Protein AF-A0A9D1M7Z4-F1 (afdb_monomer_lite)

Structure (mmCIF, N/CA/C/O backbone):
data_AF-A0A9D1M7Z4-F1
#
_entry.id   AF-A0A9D1M7Z4-F1
#
loop_
_atom_site.group_PDB
_atom_site.id
_atom_site.type_symbol
_atom_site.label_atom_id
_atom_site.label_alt_id
_atom_site.label_comp_id
_atom_site.label_asym_id
_atom_s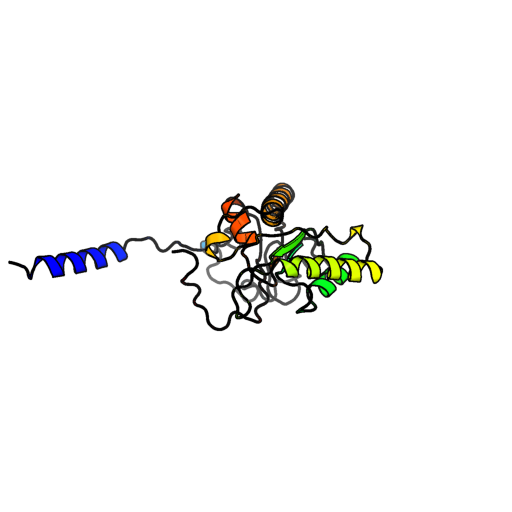ite.label_entity_id
_atom_site.label_seq_id
_atom_site.pdbx_PDB_ins_code
_atom_site.Cartn_x
_atom_site.Cartn_y
_atom_site.Cartn_z
_atom_site.occupancy
_atom_site.B_iso_or_equiv
_atom_site.auth_seq_id
_atom_site.auth_comp_id
_atom_site.auth_asym_id
_atom_site.auth_atom_id
_atom_site.pdbx_PDB_model_num
ATOM 1 N N . MET A 1 1 ? -0.200 -46.577 -46.134 1.00 48.62 1 MET A N 1
ATOM 2 C CA . MET A 1 1 ? -0.068 -46.614 -44.657 1.00 48.62 1 MET A CA 1
ATOM 3 C C . MET A 1 1 ? 0.470 -45.284 -44.109 1.00 48.62 1 MET A C 1
ATOM 5 O O . MET A 1 1 ? 1.465 -45.271 -43.406 1.00 48.62 1 MET A O 1
ATOM 9 N N . VAL A 1 2 ? -0.166 -44.149 -44.427 1.00 48.12 2 VAL A N 1
ATOM 10 C CA . VAL A 1 2 ? 0.229 -42.825 -43.879 1.00 48.12 2 VAL A CA 1
ATOM 11 C C . VAL A 1 2 ? -0.989 -42.041 -43.348 1.00 48.12 2 VAL A C 1
ATOM 13 O O . VAL A 1 2 ? -0.832 -41.098 -42.587 1.00 48.12 2 VAL A O 1
ATOM 16 N N . GLY A 1 3 ? -2.221 -42.481 -43.645 1.00 45.09 3 GLY A N 1
ATOM 17 C CA . GLY A 1 3 ? -3.450 -41.804 -43.200 1.00 45.09 3 GLY A CA 1
ATOM 18 C C . GLY A 1 3 ? -3.959 -42.177 -41.802 1.00 45.09 3 GLY A C 1
ATOM 19 O O . GLY A 1 3 ? -4.742 -41.428 -41.239 1.00 45.09 3 GLY A O 1
ATOM 20 N N . ILE A 1 4 ? -3.519 -43.298 -41.217 1.00 47.44 4 ILE A N 1
ATOM 21 C CA . ILE A 1 4 ? -4.065 -43.793 -39.932 1.00 47.44 4 ILE A CA 1
ATOM 22 C C . ILE A 1 4 ? -3.304 -43.207 -38.728 1.00 47.44 4 ILE A C 1
ATOM 24 O O . ILE A 1 4 ? -3.875 -43.003 -37.662 1.00 47.44 4 ILE A O 1
ATOM 28 N N . VAL A 1 5 ? -2.025 -42.857 -38.901 1.00 50.28 5 VAL A N 1
ATOM 29 C CA . VAL A 1 5 ? -1.187 -42.324 -37.810 1.00 50.28 5 VAL A CA 1
ATOM 30 C C . VAL A 1 5 ? -1.553 -40.869 -37.477 1.00 50.28 5 VAL A C 1
ATOM 32 O O . VAL A 1 5 ? -1.510 -40.475 -36.316 1.00 50.28 5 VAL A O 1
ATOM 35 N N . GLY A 1 6 ? -1.986 -40.081 -38.469 1.00 40.62 6 GLY A N 1
ATOM 36 C CA . GLY A 1 6 ? -2.352 -38.672 -38.279 1.00 40.62 6 GLY A CA 1
ATOM 37 C C . GLY A 1 6 ? -3.641 -38.448 -37.479 1.00 40.62 6 GLY A C 1
ATOM 38 O O . GLY A 1 6 ? -3.737 -37.462 -36.749 1.00 40.62 6 GLY A O 1
ATOM 39 N N . GLU A 1 7 ? -4.614 -39.360 -37.567 1.00 47.81 7 GLU A N 1
ATOM 40 C CA . GLU A 1 7 ? -5.853 -39.259 -36.782 1.00 47.81 7 GLU A CA 1
ATOM 41 C C . GLU A 1 7 ? -5.684 -39.758 -35.345 1.00 47.81 7 GLU A C 1
ATOM 43 O O . GLU A 1 7 ? -6.213 -39.145 -34.420 1.00 47.81 7 GLU A O 1
ATOM 48 N N . ILE A 1 8 ? -4.864 -40.791 -35.124 1.00 52.16 8 ILE A N 1
ATOM 49 C CA . ILE A 1 8 ? -4.585 -41.310 -33.776 1.00 52.16 8 ILE A CA 1
ATOM 50 C C . ILE A 1 8 ? -3.853 -40.258 -32.922 1.00 52.16 8 ILE A C 1
ATOM 52 O O . ILE A 1 8 ? -4.165 -40.101 -31.743 1.00 52.16 8 ILE A O 1
ATOM 56 N N . VAL A 1 9 ? -2.951 -39.463 -33.513 1.00 52.56 9 VAL A N 1
ATOM 57 C CA . VAL A 1 9 ? -2.261 -38.373 -32.794 1.00 52.56 9 VAL A CA 1
ATOM 58 C C . VAL A 1 9 ? -3.221 -37.235 -32.416 1.00 52.56 9 VAL A C 1
ATOM 60 O O . VAL A 1 9 ? -3.109 -36.688 -31.320 1.00 52.56 9 VAL A O 1
ATOM 63 N N . LYS A 1 10 ? -4.214 -36.912 -33.259 1.00 46.28 10 LYS A N 1
ATOM 64 C CA . LYS A 1 10 ? -5.234 -35.893 -32.938 1.00 46.28 10 LYS A CA 1
ATOM 65 C C . LYS A 1 10 ? -6.188 -36.342 -31.830 1.00 46.28 10 LYS A C 1
ATOM 67 O O . LYS A 1 10 ? -6.549 -35.532 -30.982 1.00 46.28 10 LYS A O 1
ATOM 72 N N . VAL A 1 11 ? -6.558 -37.622 -31.806 1.00 50.78 11 VAL A N 1
ATOM 73 C CA . VAL A 1 11 ? -7.447 -38.181 -30.775 1.00 50.78 11 VAL A CA 1
ATOM 74 C C . VAL A 1 11 ? -6.736 -38.280 -29.419 1.00 50.78 11 VAL A C 1
ATOM 76 O O . VAL A 1 11 ? -7.339 -37.969 -28.396 1.00 50.78 11 VAL A O 1
ATOM 79 N N . ILE A 1 12 ? -5.438 -38.605 -29.394 1.00 48.97 12 ILE A N 1
ATOM 80 C CA . ILE A 1 12 ? -4.648 -38.628 -28.151 1.00 48.97 12 ILE A CA 1
ATOM 81 C C . ILE A 1 12 ? -4.387 -37.205 -27.627 1.00 48.97 12 ILE A C 1
ATOM 83 O O . ILE A 1 12 ? -4.493 -36.977 -26.425 1.00 48.97 12 ILE A O 1
ATOM 87 N N . ALA A 1 13 ? -4.138 -36.223 -28.502 1.00 43.66 13 ALA A N 1
ATOM 88 C CA . ALA A 1 13 ? -3.999 -34.823 -28.088 1.00 43.66 13 ALA A CA 1
ATOM 89 C C . ALA A 1 13 ? -5.308 -34.237 -27.516 1.00 43.66 13 ALA A C 1
ATOM 91 O O . ALA A 1 13 ? -5.257 -33.461 -26.563 1.00 43.66 13 ALA A O 1
ATOM 92 N N . LEU A 1 14 ? -6.477 -34.648 -28.030 1.00 40.72 14 LEU A N 1
ATOM 93 C CA . LEU A 1 14 ? -7.773 -34.264 -27.453 1.00 40.72 14 LEU A CA 1
ATOM 94 C C . LEU A 1 14 ? -8.076 -34.972 -26.121 1.00 40.72 14 LEU A C 1
ATOM 96 O O . LEU A 1 14 ? -8.705 -34.375 -25.253 1.00 40.72 14 LEU A O 1
ATOM 100 N N . LEU A 1 15 ? -7.623 -36.216 -25.937 1.00 39.31 15 LEU A N 1
ATOM 101 C CA . LEU A 1 15 ? -7.865 -36.987 -24.709 1.00 39.31 15 LEU A CA 1
ATOM 102 C C . LEU A 1 15 ? -6.944 -36.596 -23.544 1.00 39.31 15 LEU A C 1
ATOM 104 O O . LEU A 1 15 ? -7.338 -36.730 -22.387 1.00 39.31 15 LEU A O 1
ATOM 108 N N . VAL A 1 16 ? -5.752 -36.058 -23.818 1.00 41.66 16 VAL A N 1
ATOM 109 C CA . VAL A 1 16 ? -4.855 -35.527 -22.771 1.00 41.66 16 VAL A CA 1
ATOM 110 C C . VAL A 1 16 ? -5.275 -34.118 -22.317 1.00 41.66 16 VAL A C 1
ATOM 112 O O . VAL A 1 16 ? -4.961 -33.711 -21.201 1.00 41.66 16 VAL A O 1
ATOM 115 N N . ALA A 1 17 ? -6.075 -33.401 -23.114 1.00 39.72 17 ALA A N 1
ATOM 116 C CA . ALA A 1 17 ? -6.647 -32.109 -22.726 1.00 39.72 17 ALA A CA 1
ATOM 117 C C . ALA A 1 17 ? -7.832 -32.222 -21.740 1.00 39.72 17 ALA A C 1
ATOM 119 O O . ALA A 1 17 ? -8.232 -31.220 -21.153 1.00 39.72 17 ALA A O 1
ATOM 120 N N . SER A 1 18 ? -8.388 -33.422 -21.523 1.00 39.91 18 SER A N 1
ATOM 121 C CA . SER A 1 18 ? -9.593 -33.625 -20.700 1.00 39.91 18 SER A CA 1
ATOM 122 C C . SER A 1 18 ? -9.354 -34.192 -19.294 1.00 39.91 18 SER A C 1
ATOM 124 O O . SER A 1 18 ? -10.320 -34.513 -18.607 1.00 39.91 18 SER A O 1
ATOM 126 N N . THR A 1 19 ? -8.105 -34.326 -18.834 1.00 39.53 19 THR A N 1
ATOM 127 C CA . THR A 1 19 ? -7.807 -34.877 -17.491 1.00 39.53 19 THR A CA 1
ATOM 128 C C . THR A 1 19 ? -6.957 -33.971 -16.607 1.00 39.53 19 THR A C 1
ATOM 130 O O . THR A 1 19 ? -6.408 -34.432 -15.609 1.00 39.53 19 THR A O 1
ATOM 133 N N . MET A 1 20 ? -6.857 -32.682 -16.924 1.00 36.62 20 MET A N 1
ATOM 134 C CA . MET A 1 20 ? -6.351 -31.712 -15.954 1.00 36.62 20 MET A CA 1
ATOM 135 C C . MET A 1 20 ? -7.485 -31.369 -14.984 1.00 36.62 20 MET A C 1
ATOM 137 O O . MET A 1 20 ? -8.536 -30.909 -15.437 1.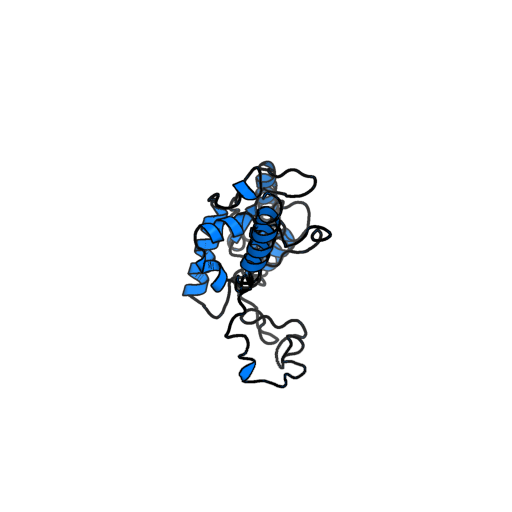00 36.62 20 MET A O 1
ATOM 141 N N . PRO A 1 21 ? -7.328 -31.591 -13.666 1.00 37.53 21 PRO A N 1
ATOM 142 C CA . PRO A 1 21 ? -8.277 -31.066 -12.703 1.00 37.53 21 PRO A CA 1
ATOM 143 C C . PRO A 1 21 ? -8.327 -29.551 -12.881 1.00 37.53 21 PRO A C 1
ATOM 145 O O . PRO A 1 21 ? -7.323 -28.858 -12.709 1.00 37.53 21 PRO A O 1
ATOM 148 N N . ALA A 1 22 ? -9.497 -29.040 -13.248 1.00 42.88 22 ALA A N 1
ATOM 149 C CA . ALA A 1 22 ? -9.802 -27.627 -13.163 1.00 42.88 22 ALA A CA 1
ATOM 150 C C . ALA A 1 22 ? -9.748 -27.216 -11.684 1.00 42.88 22 ALA A C 1
ATOM 152 O O . ALA A 1 22 ? -10.738 -27.282 -10.963 1.00 42.88 22 ALA A O 1
ATOM 153 N N . SER A 1 23 ? -8.570 -26.835 -11.206 1.00 43.44 23 SER A N 1
ATOM 154 C CA . SER A 1 23 ? -8.422 -26.127 -9.938 1.00 43.44 23 SER A CA 1
ATOM 155 C C . SER A 1 23 ? -7.302 -25.094 -10.025 1.00 43.44 23 SER A C 1
ATOM 157 O O . SER A 1 23 ? -6.434 -25.015 -9.160 1.00 43.44 23 SER A O 1
ATOM 159 N N . LEU A 1 24 ? -7.332 -24.288 -11.085 1.00 37.53 24 LEU A N 1
ATOM 160 C CA . LEU A 1 24 ? -6.690 -22.975 -11.137 1.00 37.53 24 LEU A CA 1
ATOM 161 C C . LEU A 1 24 ? -7.698 -21.943 -10.618 1.00 37.53 24 LEU A C 1
ATOM 163 O O . LEU A 1 24 ? -8.240 -21.136 -11.364 1.00 37.53 24 LEU A O 1
ATOM 167 N N . ASN A 1 25 ? -8.000 -22.006 -9.322 1.00 36.22 25 ASN A N 1
ATOM 168 C CA . ASN A 1 25 ? -8.738 -20.934 -8.665 1.00 36.22 25 ASN A CA 1
ATOM 169 C C . ASN A 1 25 ? -7.713 -19.914 -8.166 1.00 36.22 25 ASN A C 1
ATOM 171 O O . ASN A 1 25 ? -7.167 -20.065 -7.076 1.00 36.22 25 ASN A O 1
ATOM 175 N N . ALA A 1 26 ? -7.455 -18.881 -8.975 1.00 33.44 26 ALA A N 1
ATOM 176 C CA . ALA A 1 26 ? -6.655 -17.709 -8.597 1.00 33.44 26 ALA A CA 1
ATOM 177 C C . ALA A 1 26 ? -7.260 -16.931 -7.405 1.00 33.44 26 ALA A C 1
ATOM 179 O O . ALA A 1 26 ? -6.592 -16.106 -6.792 1.00 33.44 26 ALA A O 1
ATOM 180 N N . ALA A 1 27 ? -8.504 -17.245 -7.033 1.00 32.94 27 ALA A N 1
ATOM 181 C CA . ALA A 1 27 ? -9.121 -16.872 -5.771 1.00 32.94 27 ALA A CA 1
ATOM 182 C C . ALA A 1 27 ? -9.432 -18.146 -4.973 1.00 32.94 27 ALA A C 1
ATOM 184 O O . ALA A 1 27 ? -10.400 -18.857 -5.259 1.00 32.94 27 ALA A O 1
ATOM 185 N N . ARG A 1 28 ? -8.614 -18.463 -3.965 1.00 37.53 28 ARG A N 1
ATOM 186 C CA . ARG A 1 28 ? -9.022 -19.439 -2.951 1.00 37.53 28 ARG A CA 1
ATOM 187 C C . ARG A 1 28 ? -10.028 -18.760 -2.032 1.00 37.53 28 ARG A C 1
ATOM 189 O O . ARG A 1 28 ? -9.713 -17.785 -1.359 1.00 37.53 28 ARG A O 1
ATOM 196 N N . TRP A 1 29 ? -11.247 -19.284 -2.030 1.00 40.56 29 TRP A N 1
ATOM 197 C CA . TRP A 1 29 ? -12.266 -18.931 -1.052 1.00 40.56 29 TRP A CA 1
ATOM 198 C C . TRP A 1 29 ? -11.724 -19.202 0.350 1.00 40.56 29 TRP A C 1
ATOM 200 O O . TRP A 1 29 ? -11.221 -20.295 0.610 1.00 40.56 29 TRP A O 1
ATOM 210 N N . ASN A 1 30 ? -11.815 -18.218 1.244 1.00 40.47 30 ASN A N 1
ATOM 211 C CA . ASN A 1 30 ? -11.462 -18.423 2.642 1.00 40.47 30 ASN A CA 1
ATOM 212 C C . ASN A 1 30 ? -12.447 -19.457 3.235 1.00 40.47 30 ASN A C 1
ATOM 214 O O . ASN A 1 30 ? -13.646 -19.172 3.291 1.00 40.47 30 ASN A O 1
ATOM 218 N N . PRO A 1 31 ? -11.996 -20.640 3.685 1.00 39.88 31 PRO A N 1
ATOM 219 C CA . PRO A 1 31 ? -12.879 -21.668 4.240 1.00 39.88 31 PRO A CA 1
ATOM 220 C C . PRO A 1 31 ? -13.579 -21.235 5.540 1.00 39.88 31 PRO A C 1
ATOM 222 O O . PRO A 1 31 ? -14.562 -21.854 5.941 1.00 39.88 31 PRO A O 1
ATOM 225 N N . GLU A 1 32 ? -13.129 -20.153 6.182 1.00 43.12 32 GLU A N 1
ATOM 226 C CA . GLU A 1 32 ? -13.808 -19.534 7.325 1.00 43.12 32 GLU A CA 1
ATOM 227 C C . GLU A 1 32 ? -14.987 -18.633 6.912 1.00 43.12 32 GLU A C 1
ATOM 229 O O . GLU A 1 32 ? -15.831 -18.288 7.742 1.00 43.12 32 GLU A O 1
ATOM 234 N N . THR A 1 33 ? -15.115 -18.296 5.623 1.00 48.06 33 THR A N 1
ATOM 235 C CA . THR A 1 33 ? -16.242 -17.518 5.077 1.00 48.06 33 THR A CA 1
ATOM 236 C C . THR A 1 33 ? -17.444 -18.399 4.723 1.00 48.06 33 THR A C 1
ATOM 238 O O . THR A 1 33 ? -17.980 -18.302 3.634 1.00 48.06 33 THR A O 1
ATOM 241 N N . VAL A 1 34 ? -17.886 -19.197 5.704 1.00 49.72 34 VAL A N 1
ATOM 242 C CA . VAL A 1 34 ? -18.995 -20.179 5.731 1.00 49.72 34 VAL A CA 1
ATOM 243 C C . VAL A 1 34 ? -18.796 -21.502 4.973 1.00 49.72 34 VAL A C 1
ATOM 245 O O . VAL A 1 34 ? -18.738 -21.588 3.753 1.00 49.72 34 VAL A O 1
ATOM 248 N N . ASP A 1 35 ? -18.790 -22.583 5.757 1.00 45.06 35 ASP A N 1
ATOM 249 C CA . ASP A 1 35 ? -18.960 -23.970 5.326 1.00 45.06 35 ASP A CA 1
ATOM 250 C C . ASP A 1 35 ? -20.396 -24.175 4.803 1.00 45.06 35 ASP A C 1
ATOM 252 O O . ASP A 1 35 ? -21.328 -24.427 5.570 1.00 45.06 35 ASP A O 1
ATOM 256 N N . TRP A 1 36 ? -20.589 -24.036 3.490 1.00 49.03 36 TRP A N 1
ATOM 257 C CA . TRP A 1 36 ? -21.889 -24.178 2.816 1.00 49.03 36 TRP A CA 1
ATOM 258 C C . TRP A 1 36 ? -22.513 -25.573 2.947 1.00 49.03 36 TRP A C 1
ATOM 260 O O . TRP A 1 36 ? -23.715 -25.722 2.734 1.00 49.03 36 TRP A O 1
ATOM 270 N N . SER A 1 37 ? -21.749 -26.589 3.374 1.00 50.00 37 SER A N 1
ATOM 271 C CA . SER A 1 37 ? -22.326 -27.891 3.735 1.00 50.00 37 SER A CA 1
ATOM 272 C C . SER A 1 37 ? -23.220 -27.811 4.984 1.00 50.00 37 SER A C 1
ATOM 274 O O . SER A 1 37 ? -24.072 -28.674 5.189 1.00 50.00 37 SER A O 1
ATOM 276 N N . LYS A 1 38 ? -23.066 -26.750 5.794 1.00 47.34 38 LYS A N 1
ATOM 277 C CA . LYS A 1 38 ? -23.801 -26.514 7.046 1.00 47.34 38 LYS A CA 1
ATOM 278 C C . LYS A 1 38 ? -24.936 -25.492 6.937 1.00 47.34 38 LYS A C 1
ATOM 280 O O . LYS A 1 38 ? -25.728 -25.403 7.871 1.00 47.34 38 LYS A O 1
ATOM 285 N N . ASN A 1 39 ? -25.045 -24.744 5.835 1.00 51.47 39 ASN A N 1
ATOM 286 C CA . ASN A 1 39 ? -26.169 -23.833 5.582 1.00 51.47 39 ASN A CA 1
ATOM 287 C C . ASN A 1 39 ? -26.732 -24.042 4.162 1.00 51.47 39 ASN A C 1
ATOM 289 O O . ASN A 1 39 ? -26.447 -23.252 3.262 1.00 51.47 39 ASN A O 1
ATOM 293 N N . PRO A 1 40 ? -27.519 -25.114 3.938 1.00 53.88 40 PRO A N 1
ATOM 294 C CA . PRO A 1 40 ? -28.055 -25.447 2.615 1.00 53.88 40 PRO A CA 1
ATOM 295 C C . PRO A 1 40 ? -29.141 -24.473 2.123 1.00 53.88 40 PRO A C 1
ATOM 297 O O . PRO A 1 40 ? -29.558 -24.557 0.968 1.00 53.88 40 PRO A O 1
ATOM 300 N N . HIS A 1 41 ? -29.610 -23.557 2.978 1.00 50.47 41 HIS A N 1
ATOM 301 C CA . HIS A 1 41 ? -30.692 -22.620 2.678 1.00 50.47 41 HIS A CA 1
ATOM 302 C C . HIS A 1 41 ? -30.336 -21.206 3.154 1.00 50.47 41 HIS A C 1
ATOM 304 O O . HIS A 1 41 ? -30.908 -20.734 4.138 1.00 50.47 41 HIS A O 1
ATOM 310 N N . PRO A 1 42 ? -29.393 -20.525 2.480 1.00 52.44 42 PRO A N 1
ATOM 311 C CA . PRO A 1 42 ? -29.019 -19.177 2.867 1.00 52.44 42 PRO A CA 1
ATOM 312 C C . PRO A 1 42 ? -30.191 -18.203 2.699 1.00 52.44 42 PRO A C 1
ATOM 314 O O . PRO A 1 42 ? -30.953 -18.286 1.732 1.00 52.44 42 PRO A O 1
ATOM 317 N N . VAL A 1 43 ? -30.319 -17.263 3.631 1.00 48.94 43 VAL A N 1
ATOM 318 C CA . VAL A 1 43 ? -31.345 -16.212 3.630 1.00 48.94 43 VAL A CA 1
ATOM 319 C C . VAL A 1 43 ? -30.754 -14.858 3.229 1.00 48.94 43 VAL A C 1
ATOM 321 O O . VAL A 1 43 ? -29.538 -14.672 3.164 1.00 48.94 43 VAL A O 1
ATOM 324 N N . ILE A 1 44 ? -31.621 -13.884 2.938 1.00 39.75 44 ILE A N 1
ATOM 325 C CA . ILE A 1 44 ? -31.219 -12.479 2.765 1.00 39.75 44 ILE A CA 1
ATOM 326 C C . ILE A 1 44 ? -30.445 -12.047 4.027 1.00 39.75 44 ILE A C 1
ATOM 328 O O . ILE A 1 44 ? -30.947 -12.224 5.135 1.00 39.75 44 ILE A O 1
ATOM 332 N N . GLY A 1 45 ? -29.210 -11.558 3.853 1.00 46.97 45 GLY A N 1
ATOM 333 C CA . GLY A 1 45 ? -28.239 -11.314 4.935 1.00 46.97 45 GLY A CA 1
ATOM 334 C C . GLY A 1 45 ? -27.037 -12.275 4.954 1.00 46.97 45 GLY A C 1
ATOM 335 O O . GLY A 1 45 ? -25.967 -11.895 5.432 1.00 46.97 45 GLY A O 1
ATOM 336 N N . ASP A 1 46 ? -27.168 -13.478 4.378 1.00 47.72 46 ASP A N 1
ATOM 337 C CA . ASP A 1 46 ? -26.052 -14.432 4.216 1.00 47.72 46 ASP A CA 1
ATOM 338 C C . ASP A 1 46 ? -25.182 -14.083 3.000 1.00 47.72 46 ASP A C 1
ATOM 340 O O . ASP A 1 46 ? -23.965 -14.270 2.999 1.00 47.72 46 ASP A O 1
ATOM 344 N N . TRP A 1 47 ? -25.809 -13.506 1.973 1.00 44.00 47 TRP A N 1
ATOM 345 C CA . TRP A 1 47 ? -25.168 -13.036 0.747 1.00 44.00 47 TRP A CA 1
ATOM 346 C C . TRP A 1 47 ? -24.741 -11.592 0.883 1.00 44.00 47 TRP A C 1
ATOM 348 O O . TRP A 1 47 ? -25.264 -10.734 0.188 1.00 44.00 47 TRP A O 1
ATOM 358 N N . GLY A 1 48 ? -23.828 -11.310 1.805 1.00 51.22 48 GLY A N 1
ATOM 359 C CA . GLY A 1 48 ? -23.061 -10.073 1.784 1.00 51.22 48 GLY A CA 1
ATOM 360 C C . GLY A 1 48 ? -23.841 -8.757 1.814 1.00 51.22 48 GLY A C 1
ATOM 361 O O . GLY A 1 48 ? -23.186 -7.747 1.830 1.00 51.22 48 GLY A O 1
ATOM 362 N N . PHE A 1 49 ? -25.164 -8.688 1.862 1.00 48.66 49 PHE A N 1
ATOM 363 C CA . PHE A 1 49 ? -25.918 -7.442 1.898 1.00 48.66 49 PHE A CA 1
ATOM 364 C C . PHE A 1 49 ? -26.890 -7.527 3.067 1.00 48.66 49 PHE A C 1
ATOM 366 O O . PHE A 1 49 ? -27.666 -8.474 3.157 1.00 48.66 49 PHE A O 1
ATOM 373 N N . ASP A 1 50 ? -26.810 -6.532 3.952 1.00 56.56 50 ASP A N 1
ATOM 374 C CA . ASP A 1 50 ? -27.710 -6.331 5.096 1.00 56.56 50 ASP A CA 1
ATOM 375 C C . ASP A 1 50 ? -27.550 -7.346 6.251 1.00 56.56 50 ASP A C 1
ATOM 377 O O . ASP A 1 50 ? -28.475 -8.043 6.667 1.00 56.56 50 ASP A O 1
ATOM 381 N N . ARG A 1 51 ? -26.326 -7.443 6.794 1.00 65.69 51 ARG A N 1
ATOM 382 C CA . ARG A 1 51 ? -26.031 -8.246 7.993 1.00 65.69 51 ARG A CA 1
ATOM 383 C C . ARG A 1 51 ? -26.433 -7.467 9.259 1.00 65.69 51 ARG A C 1
ATOM 385 O O . ARG A 1 51 ? -25.864 -6.402 9.495 1.00 65.69 51 ARG A O 1
ATOM 392 N N . PRO A 1 52 ? -27.301 -7.995 10.148 1.00 72.31 52 PRO A N 1
ATOM 393 C CA . PRO A 1 52 ? -27.757 -7.263 11.331 1.00 72.31 52 PRO A CA 1
ATOM 394 C C . PRO A 1 52 ? -26.619 -6.702 12.197 1.00 72.31 52 PRO A C 1
ATOM 396 O O . PRO A 1 52 ? -25.706 -7.422 12.617 1.00 72.31 52 PRO A O 1
ATOM 399 N N . GLY A 1 53 ? -26.692 -5.401 12.487 1.00 74.75 53 GLY A N 1
ATOM 400 C CA . GLY A 1 53 ? -25.686 -4.667 13.258 1.00 74.75 53 GLY A CA 1
ATOM 401 C C . GLY A 1 53 ? -24.440 -4.250 12.468 1.00 74.75 53 GLY A C 1
ATOM 402 O O . GLY A 1 53 ? -23.509 -3.717 13.075 1.00 74.75 53 GLY A O 1
ATOM 403 N N . TYR A 1 54 ? -24.404 -4.488 11.156 1.00 76.12 54 TYR A N 1
ATOM 404 C CA . TYR A 1 54 ? -23.398 -3.979 10.224 1.00 76.12 54 TYR A CA 1
ATOM 405 C C . TYR A 1 54 ? -24.038 -2.972 9.259 1.00 76.12 54 TYR A C 1
ATOM 407 O O . TYR A 1 54 ? -25.237 -3.076 9.009 1.00 76.12 54 TYR A O 1
ATOM 415 N N . PRO A 1 55 ? -23.256 -2.024 8.708 1.00 72.62 55 PRO A N 1
ATOM 416 C CA . PRO A 1 55 ? -23.763 -1.101 7.700 1.00 72.62 55 PRO A CA 1
ATOM 417 C C . PRO A 1 55 ? -24.353 -1.844 6.495 1.00 72.62 55 PRO A C 1
ATOM 419 O O . PRO A 1 55 ? -23.820 -2.877 6.080 1.00 72.62 55 PRO A O 1
ATOM 422 N N . ALA A 1 56 ? -25.406 -1.281 5.900 1.00 68.56 56 ALA A N 1
ATOM 423 C CA . ALA A 1 56 ? -25.953 -1.772 4.639 1.00 68.56 56 ALA A CA 1
ATOM 424 C C . ALA A 1 56 ? -24.884 -1.738 3.526 1.00 68.56 56 ALA A C 1
ATOM 426 O O . ALA A 1 56 ? -24.197 -0.732 3.346 1.00 68.56 56 ALA A O 1
ATOM 427 N N . GLY A 1 57 ? -24.752 -2.832 2.771 1.00 65.19 57 GLY A N 1
ATOM 428 C CA . GLY A 1 57 ? -23.744 -2.990 1.716 1.00 65.19 57 GLY A CA 1
ATOM 429 C C . GLY A 1 57 ? -22.989 -4.314 1.813 1.00 65.19 57 GLY A C 1
ATOM 430 O O . GLY A 1 57 ? -23.334 -5.143 2.653 1.00 65.19 57 GLY A O 1
ATOM 431 N N . LEU A 1 58 ? -21.973 -4.483 0.953 1.00 64.50 58 LEU A N 1
ATOM 432 C CA . LEU A 1 58 ? -21.174 -5.707 0.856 1.00 64.50 58 LEU A CA 1
ATOM 433 C C . LEU A 1 58 ? -20.410 -5.990 2.166 1.00 64.50 58 LEU A C 1
ATOM 435 O O . LEU A 1 58 ? -19.487 -5.259 2.530 1.00 64.50 58 LEU A O 1
ATOM 439 N N . TYR A 1 59 ? -20.755 -7.070 2.865 1.00 69.56 59 TYR A N 1
ATOM 440 C CA . TYR A 1 59 ? -19.980 -7.586 3.985 1.00 69.56 59 TYR A CA 1
ATOM 441 C C . TYR A 1 59 ? -18.728 -8.291 3.464 1.00 69.56 59 TYR A C 1
ATOM 443 O O . TYR A 1 59 ? -18.808 -9.304 2.771 1.00 69.56 59 TYR A O 1
ATOM 451 N N . ILE A 1 60 ? -17.568 -7.785 3.869 1.00 71.81 60 ILE A N 1
ATOM 452 C CA . ILE A 1 60 ? -16.265 -8.383 3.616 1.00 71.81 60 ILE A CA 1
ATOM 453 C C . ILE A 1 60 ? -15.700 -8.833 4.961 1.00 71.81 60 ILE A C 1
ATOM 455 O O . ILE A 1 60 ? -15.491 -8.028 5.875 1.00 71.81 60 ILE A O 1
ATOM 459 N N . HIS A 1 61 ? -15.480 -10.139 5.103 1.00 68.56 61 HIS A N 1
ATOM 460 C CA . HIS A 1 61 ? -14.987 -10.725 6.345 1.00 68.56 61 HIS A CA 1
ATOM 461 C C . HIS A 1 61 ? -13.649 -10.107 6.779 1.00 68.56 61 HIS A C 1
ATOM 463 O O . HIS A 1 61 ? -12.782 -9.837 5.952 1.00 68.56 61 HIS A O 1
ATOM 469 N N . GLY A 1 62 ? -13.496 -9.841 8.080 1.00 71.94 62 GLY A N 1
ATOM 470 C CA . GLY A 1 62 ? -12.300 -9.204 8.647 1.00 71.94 62 GLY A CA 1
ATOM 471 C C . GLY A 1 62 ? -12.121 -7.711 8.318 1.00 71.94 62 GLY A C 1
ATOM 472 O O . GLY A 1 62 ? -11.240 -7.078 8.899 1.00 71.94 62 GLY A O 1
ATOM 473 N N . ILE A 1 63 ? -12.949 -7.133 7.435 1.00 79.44 63 ILE A N 1
ATOM 474 C CA . ILE A 1 63 ? -12.901 -5.715 7.035 1.00 79.44 63 ILE A CA 1
ATOM 475 C C . ILE A 1 63 ? -14.154 -4.971 7.502 1.00 79.44 63 ILE A C 1
ATOM 477 O O . ILE A 1 63 ? -14.051 -3.954 8.188 1.00 79.44 63 ILE A O 1
ATOM 481 N N . THR A 1 64 ? -15.348 -5.463 7.159 1.00 76.81 64 THR A N 1
ATOM 482 C CA . THR A 1 64 ? -16.600 -4.810 7.551 1.00 76.81 64 THR A CA 1
ATOM 483 C C . THR A 1 64 ? -16.791 -4.948 9.059 1.00 76.81 64 THR A C 1
ATOM 485 O O . THR A 1 64 ? -16.781 -6.049 9.616 1.00 76.81 64 THR A O 1
ATOM 488 N N . VAL A 1 65 ? -16.985 -3.816 9.734 1.00 79.12 65 VAL A N 1
ATOM 489 C CA . VAL A 1 65 ? -17.201 -3.733 11.184 1.00 79.12 65 VAL A CA 1
ATOM 490 C C . VAL A 1 65 ? -18.639 -3.329 11.497 1.00 79.12 65 VAL A C 1
ATOM 492 O O . VAL A 1 65 ? -19.339 -2.790 10.642 1.00 79.12 65 VAL A O 1
ATOM 495 N N . LYS A 1 66 ? -19.085 -3.589 12.731 1.00 80.31 66 LYS A N 1
ATOM 496 C CA . LYS A 1 66 ? -20.416 -3.173 13.194 1.00 80.31 66 LYS A CA 1
ATOM 497 C C . LYS A 1 66 ? -20.600 -1.658 13.100 1.00 80.31 66 LYS A C 1
ATOM 499 O O . LYS A 1 66 ? -19.629 -0.910 13.239 1.00 80.31 66 LYS A O 1
ATOM 504 N N . GLU A 1 67 ? -21.843 -1.215 12.946 1.00 80.12 67 GLU A N 1
ATOM 505 C CA . GLU A 1 67 ? -22.173 0.212 12.929 1.00 80.12 67 GLU A CA 1
ATOM 506 C C . GLU A 1 67 ? -21.591 0.946 14.150 1.00 80.12 67 GLU A C 1
ATOM 508 O O . GLU A 1 67 ? -21.546 0.428 15.270 1.00 80.12 67 GLU A O 1
ATOM 513 N N . GLY A 1 68 ? -21.061 2.148 13.915 1.00 83.19 68 GLY A N 1
ATOM 514 C CA . GLY A 1 68 ? -20.378 2.945 14.938 1.00 83.19 68 GLY A CA 1
ATOM 515 C C . GLY A 1 68 ? -18.970 2.460 15.320 1.00 83.19 68 GLY A C 1
ATOM 516 O O . GLY A 1 68 ? -18.308 3.102 16.139 1.00 83.19 68 GLY A O 1
ATOM 517 N N . LYS A 1 69 ? -18.463 1.358 14.746 1.00 83.25 69 LYS A N 1
ATOM 518 C CA . LYS A 1 69 ? -17.052 0.954 14.871 1.00 83.25 69 LYS A CA 1
ATOM 519 C C . LYS A 1 69 ? -16.232 1.490 13.698 1.00 83.25 69 LYS A C 1
ATOM 521 O O . LYS A 1 69 ? -16.730 1.654 12.592 1.00 83.25 69 LYS A O 1
ATOM 526 N N . LYS A 1 70 ? -14.949 1.760 13.951 1.00 81.62 70 LYS A N 1
ATOM 527 C CA . LYS A 1 70 ? -13.986 2.162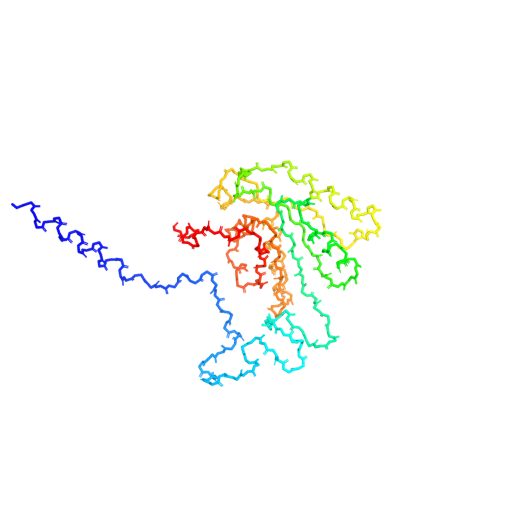 12.916 1.00 81.62 70 LYS A CA 1
ATOM 528 C C . LYS A 1 70 ? -13.305 0.929 12.329 1.00 81.62 70 LYS A C 1
ATOM 530 O O . LYS A 1 70 ? -12.847 0.078 13.095 1.00 81.62 70 LYS A O 1
ATOM 535 N N . VAL A 1 71 ? -13.185 0.880 11.005 1.00 83.19 71 VAL A N 1
ATOM 536 C CA . VAL A 1 71 ? -12.262 -0.033 10.319 1.00 83.19 71 VAL A CA 1
ATOM 537 C C . VAL A 1 71 ? -10.838 0.420 10.644 1.00 83.19 71 VAL A C 1
ATOM 539 O O . VAL A 1 71 ? -10.549 1.615 10.638 1.00 83.19 71 VAL A O 1
ATOM 542 N N . LYS A 1 72 ? -9.966 -0.520 11.015 1.00 87.94 72 LYS A N 1
ATOM 543 C CA . LYS A 1 72 ? -8.569 -0.234 11.401 1.00 87.94 72 LYS A CA 1
ATOM 544 C C . LYS A 1 72 ? -7.549 -1.064 10.624 1.00 87.94 72 LYS A C 1
ATOM 546 O O . LYS A 1 72 ? -6.362 -1.027 10.947 1.00 87.94 72 LYS A O 1
ATOM 551 N N . ASN A 1 73 ? -8.017 -1.840 9.652 1.00 90.69 73 ASN A N 1
ATOM 552 C CA . ASN A 1 73 ? -7.167 -2.654 8.801 1.00 90.69 73 ASN A CA 1
ATOM 553 C C . ASN A 1 73 ? -6.122 -1.754 8.129 1.00 90.69 73 ASN A C 1
ATOM 555 O O . ASN A 1 73 ? -6.478 -0.660 7.681 1.00 90.69 73 ASN A O 1
ATOM 559 N N . PRO A 1 74 ? -4.846 -2.169 8.114 1.00 93.25 74 PRO A N 1
ATOM 560 C CA . PRO A 1 74 ? -3.825 -1.435 7.390 1.00 93.25 74 PRO A CA 1
ATOM 561 C C . PRO A 1 74 ? -4.124 -1.460 5.890 1.00 93.25 74 PRO A C 1
ATOM 563 O O . PRO A 1 74 ? -4.617 -2.466 5.376 1.00 93.25 74 PRO A O 1
ATOM 566 N N . VAL A 1 75 ? -3.812 -0.362 5.212 1.00 93.31 75 VAL A N 1
ATOM 567 C CA . VAL A 1 75 ? -3.998 -0.174 3.772 1.00 93.31 75 VAL A CA 1
ATOM 568 C C . VAL A 1 75 ? -2.642 0.089 3.127 1.00 93.31 75 VAL A C 1
ATOM 570 O O . VAL A 1 75 ? -1.881 0.930 3.609 1.00 93.31 75 VAL A O 1
ATOM 573 N N . ILE A 1 76 ? -2.350 -0.622 2.042 1.00 95.25 76 ILE A N 1
ATOM 574 C CA . ILE A 1 76 ? -1.306 -0.249 1.084 1.00 95.25 76 ILE A CA 1
ATOM 575 C C . ILE A 1 76 ? -2.002 0.370 -0.123 1.00 95.25 76 ILE A C 1
ATOM 577 O O . ILE A 1 76 ? -2.952 -0.222 -0.641 1.00 95.25 76 ILE A O 1
ATOM 581 N N . TYR A 1 77 ? -1.519 1.531 -0.551 1.00 94.25 77 TYR A N 1
ATOM 582 C CA . TYR A 1 77 ? -1.869 2.122 -1.835 1.00 94.25 77 TYR A CA 1
ATOM 583 C C . TYR A 1 77 ? -0.720 1.915 -2.815 1.00 94.25 77 TYR A C 1
ATOM 585 O O . TYR A 1 77 ? 0.424 2.225 -2.486 1.00 94.25 77 TYR A O 1
ATOM 593 N N . ASP A 1 78 ? -1.024 1.356 -3.979 1.00 92.81 78 ASP A N 1
ATOM 594 C CA . ASP A 1 78 ? -0.087 1.134 -5.076 1.00 92.81 78 ASP A CA 1
ATOM 595 C C . ASP A 1 78 ? -0.681 1.738 -6.350 1.00 92.81 78 ASP A C 1
ATOM 597 O O . ASP A 1 78 ? -1.764 1.340 -6.775 1.00 92.81 78 ASP A O 1
ATOM 601 N N . ASN A 1 79 ? -0.017 2.724 -6.943 1.00 90.62 79 ASN A N 1
ATOM 602 C CA . ASN A 1 79 ? -0.477 3.323 -8.195 1.00 90.62 79 ASN A CA 1
ATOM 603 C C . ASN A 1 79 ? 0.672 3.506 -9.177 1.00 90.62 79 ASN A C 1
ATOM 605 O O . ASN A 1 79 ? 1.832 3.537 -8.780 1.00 90.62 79 ASN A O 1
ATOM 609 N N . ASP A 1 80 ? 0.370 3.623 -10.460 1.00 86.00 80 ASP A N 1
ATOM 610 C CA . ASP A 1 80 ? 1.377 3.840 -11.500 1.00 86.00 80 ASP A CA 1
ATOM 611 C C . ASP A 1 80 ? 1.737 5.315 -11.690 1.00 86.00 80 ASP A C 1
ATOM 613 O O . ASP A 1 80 ? 2.911 5.637 -11.895 1.00 86.00 80 ASP A O 1
ATOM 617 N N . VAL A 1 81 ? 0.759 6.204 -11.538 1.00 85.62 81 VAL A N 1
ATOM 618 C CA . VAL A 1 81 ? 0.911 7.658 -11.606 1.00 85.62 81 VAL A CA 1
ATOM 619 C C . VAL A 1 81 ? 0.071 8.335 -10.517 1.00 85.62 81 VAL A C 1
ATOM 621 O O . VAL A 1 81 ? -0.947 7.809 -10.103 1.00 85.62 81 VAL A O 1
ATOM 624 N N . TYR A 1 82 ? 0.519 9.464 -9.974 1.00 85.12 82 TYR A N 1
ATOM 625 C CA . TYR A 1 82 ? -0.144 10.154 -8.849 1.00 85.12 82 TYR A CA 1
ATOM 626 C C . TYR A 1 82 ? -0.667 11.543 -9.259 1.00 85.12 82 TYR A C 1
ATOM 628 O O . TYR A 1 82 ? -0.696 12.473 -8.460 1.00 85.12 82 TYR A O 1
ATOM 636 N N . ASP A 1 83 ? -0.991 11.722 -10.542 1.00 79.56 83 ASP A N 1
ATOM 637 C CA . ASP A 1 83 ? -1.505 12.985 -11.088 1.00 79.56 83 ASP A CA 1
ATOM 638 C C . ASP A 1 83 ? -2.733 12.814 -12.005 1.00 79.56 83 ASP A C 1
ATOM 640 O O . ASP A 1 83 ? -3.194 13.791 -12.605 1.00 79.56 83 ASP A O 1
ATOM 644 N N . ASP A 1 84 ? -3.283 11.595 -12.112 1.00 74.25 84 ASP A N 1
ATOM 645 C CA . ASP A 1 84 ? -4.365 11.265 -13.045 1.00 74.25 84 ASP A CA 1
ATOM 646 C C . ASP A 1 84 ? -5.761 11.241 -12.395 1.00 74.25 84 ASP A C 1
ATOM 648 O O . ASP A 1 84 ? -6.727 11.735 -12.989 1.00 74.25 84 ASP A O 1
ATOM 652 N N . VAL A 1 85 ? -5.879 10.709 -11.176 1.00 78.06 85 VAL A N 1
ATOM 653 C CA . VAL A 1 85 ? -7.107 10.659 -10.368 1.00 78.06 85 VAL A CA 1
ATOM 654 C C . VAL A 1 85 ? -6.846 11.126 -8.939 1.00 78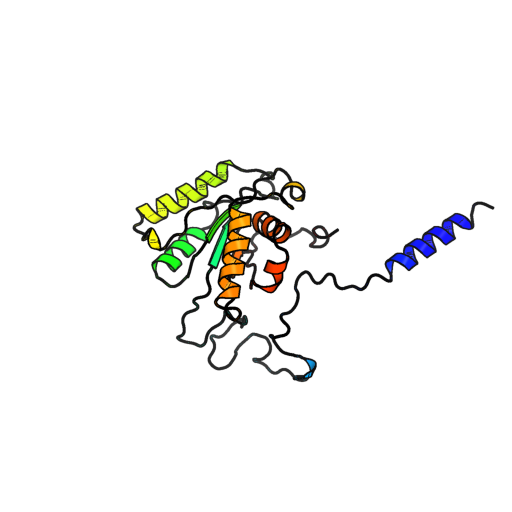.06 85 VAL A C 1
ATOM 656 O O . VAL A 1 85 ? -5.741 11.011 -8.441 1.00 78.06 85 VAL A O 1
ATOM 659 N N . PHE A 1 86 ? -7.886 11.611 -8.253 1.00 83.44 86 PHE A N 1
ATOM 660 C CA . PHE A 1 86 ? -7.774 12.200 -6.907 1.00 83.44 86 PHE A CA 1
ATOM 661 C C . PHE A 1 86 ? -7.669 11.166 -5.761 1.00 83.44 86 PHE A C 1
ATOM 663 O O . PHE A 1 86 ? -7.967 11.465 -4.594 1.00 83.44 86 PHE A O 1
ATOM 670 N N . ASP A 1 87 ? -7.377 9.907 -6.097 1.00 86.19 87 ASP A N 1
ATOM 671 C CA . ASP A 1 87 ? -7.458 8.783 -5.165 1.00 86.19 87 ASP A CA 1
ATOM 672 C C . ASP A 1 87 ? -6.384 8.905 -4.077 1.00 86.19 87 ASP A C 1
ATOM 674 O O . ASP A 1 87 ? -6.678 8.666 -2.900 1.00 86.19 87 ASP A O 1
ATOM 678 N N . ASP A 1 88 ? -5.174 9.342 -4.431 1.00 89.75 88 ASP A N 1
ATOM 679 C CA . ASP A 1 88 ? -4.078 9.568 -3.495 1.00 89.75 88 ASP A CA 1
ATOM 680 C C . ASP A 1 88 ? -4.355 10.738 -2.547 1.00 89.75 88 ASP A C 1
ATOM 682 O O . ASP A 1 88 ? -4.233 10.554 -1.331 1.00 89.75 88 ASP A O 1
ATOM 686 N N . GLU A 1 89 ? -4.838 11.894 -3.021 1.00 90.94 89 GLU A N 1
ATOM 687 C CA . GLU A 1 89 ? -5.178 12.995 -2.110 1.00 90.94 89 GLU A CA 1
ATOM 688 C C . GLU A 1 89 ? -6.335 12.624 -1.184 1.00 90.94 89 GLU A C 1
ATOM 690 O O . GLU A 1 89 ? -6.333 12.985 0.002 1.00 90.94 89 GLU A O 1
ATOM 695 N N . TRP A 1 90 ? -7.310 11.857 -1.683 1.00 91.38 90 TRP A N 1
ATOM 696 C CA . TRP A 1 90 ? -8.367 11.312 -0.840 1.00 91.38 90 TRP A CA 1
ATOM 697 C C . TRP A 1 90 ? -7.795 10.387 0.240 1.00 91.38 90 TRP A C 1
ATOM 699 O O . TRP A 1 90 ? -8.171 10.508 1.413 1.00 91.38 90 TRP A O 1
ATOM 709 N N . MET A 1 91 ? -6.853 9.504 -0.102 1.00 92.12 91 MET A N 1
ATOM 710 C CA . MET A 1 91 ? -6.187 8.646 0.880 1.00 92.12 91 MET A CA 1
ATOM 711 C C . MET A 1 91 ? -5.407 9.444 1.914 1.00 92.12 91 MET A C 1
ATOM 713 O O . MET A 1 91 ? -5.532 9.160 3.108 1.00 92.12 91 MET A O 1
ATOM 717 N N . TYR A 1 92 ? -4.654 10.462 1.496 1.00 94.50 92 TYR A N 1
ATOM 718 C CA . TYR A 1 92 ? -3.900 11.314 2.411 1.00 94.50 92 TYR A CA 1
ATOM 719 C C . TYR A 1 92 ? -4.827 12.043 3.378 1.00 94.50 92 TYR A C 1
ATOM 721 O O . TYR A 1 92 ? -4.592 12.038 4.589 1.00 94.50 92 TYR A O 1
ATOM 729 N N . ALA A 1 93 ? -5.933 12.602 2.880 1.00 93.56 93 ALA A N 1
ATOM 730 C CA . ALA A 1 93 ? -6.940 13.237 3.719 1.00 93.56 93 ALA A CA 1
ATOM 731 C C . ALA A 1 93 ? -7.543 12.237 4.721 1.00 93.56 93 ALA A C 1
ATOM 733 O O . ALA A 1 93 ? -7.671 12.530 5.913 1.00 93.56 93 ALA A O 1
ATOM 734 N N . MET A 1 94 ? -7.873 11.024 4.275 1.00 93.06 94 MET A N 1
ATOM 735 C CA . MET A 1 94 ? -8.450 9.989 5.135 1.00 93.06 94 MET A CA 1
ATOM 736 C C . MET A 1 94 ? -7.459 9.459 6.180 1.00 93.06 94 MET A C 1
ATOM 738 O O . MET A 1 94 ? -7.861 9.206 7.323 1.00 93.06 94 MET A O 1
ATOM 742 N N . ALA A 1 95 ? -6.180 9.326 5.828 1.00 93.50 95 ALA A N 1
ATOM 743 C CA . ALA A 1 95 ? -5.105 8.967 6.748 1.00 93.50 95 ALA A CA 1
ATOM 744 C C . ALA A 1 95 ? -4.876 10.071 7.791 1.00 93.50 95 ALA A C 1
ATOM 746 O O . ALA A 1 95 ? -4.878 9.798 8.995 1.00 93.50 95 ALA A O 1
ATOM 747 N N . SER A 1 96 ? -4.804 11.330 7.347 1.00 93.56 96 SER A N 1
ATOM 748 C CA . SER A 1 96 ? -4.659 12.517 8.199 1.00 93.56 96 SER A CA 1
ATOM 749 C C . SER A 1 96 ? -5.797 12.641 9.222 1.00 93.56 96 SER A C 1
ATOM 751 O O . SER A 1 96 ? -5.570 12.849 10.415 1.00 93.56 96 SER A O 1
ATOM 753 N N . LEU A 1 97 ? -7.039 12.373 8.802 1.00 91.38 97 LEU A N 1
ATOM 754 C CA . LEU A 1 97 ? -8.216 12.352 9.680 1.00 91.38 97 LEU A CA 1
ATOM 755 C C . LEU A 1 97 ? -8.283 11.127 10.617 1.00 91.38 97 LEU A C 1
ATOM 757 O O . LEU A 1 97 ? -9.243 10.986 11.386 1.00 91.38 97 LEU A O 1
ATOM 761 N N . GLY A 1 98 ? -7.323 10.199 10.539 1.00 90.00 98 GLY A N 1
ATOM 762 C CA . GLY A 1 98 ? -7.331 8.942 11.292 1.00 90.00 98 GLY A CA 1
ATOM 763 C C . GLY A 1 98 ? -8.526 8.045 10.951 1.00 90.00 98 GLY A C 1
ATOM 764 O O . GLY A 1 98 ? -9.029 7.310 11.812 1.00 90.00 98 GLY A O 1
ATOM 765 N N . ARG A 1 99 ? -9.037 8.164 9.719 1.00 88.69 99 ARG A N 1
ATOM 766 C CA . ARG A 1 99 ? -10.127 7.350 9.158 1.00 88.69 99 ARG A CA 1
ATOM 767 C C . ARG A 1 99 ? -9.610 6.211 8.282 1.00 88.69 99 ARG A C 1
ATOM 769 O O . ARG A 1 99 ? -10.354 5.264 8.053 1.00 88.69 99 ARG A O 1
ATOM 776 N N . MET A 1 100 ? -8.353 6.285 7.854 1.00 90.69 100 MET A N 1
ATOM 777 C CA . MET A 1 100 ? -7.621 5.226 7.170 1.00 90.69 100 MET A CA 1
ATOM 778 C C . MET A 1 100 ? -6.305 4.957 7.903 1.00 90.69 100 MET A C 1
ATOM 780 O O . MET A 1 100 ? -5.684 5.874 8.434 1.00 90.69 100 MET A O 1
ATOM 784 N N . ASN A 1 101 ? -5.896 3.692 7.951 1.00 93.44 101 ASN A N 1
ATOM 785 C CA . ASN A 1 101 ? -4.589 3.286 8.456 1.00 93.44 101 ASN A CA 1
ATOM 786 C C . ASN A 1 101 ? -3.666 3.019 7.261 1.00 93.44 101 ASN A C 1
ATOM 788 O O . ASN A 1 101 ? -3.461 1.866 6.889 1.00 93.44 101 ASN A O 1
ATOM 792 N N . LEU A 1 102 ? -3.201 4.085 6.608 1.00 95.31 102 LEU A N 1
ATOM 793 C CA . LEU A 1 102 ? -2.308 3.991 5.455 1.00 95.31 102 LEU A CA 1
ATOM 794 C C . LEU A 1 102 ? -0.901 3.616 5.940 1.00 95.31 102 LEU A C 1
ATOM 796 O O . LEU A 1 102 ? -0.299 4.352 6.717 1.00 95.31 102 LEU A O 1
ATOM 800 N N . VAL A 1 103 ? -0.398 2.453 5.525 1.00 96.38 103 VAL A N 1
ATOM 801 C CA . VAL A 1 103 ? 0.882 1.895 6.010 1.00 96.38 103 VAL A CA 1
ATOM 802 C C . VAL A 1 103 ? 1.922 1.689 4.914 1.00 96.38 103 VAL A C 1
ATOM 804 O O . VAL A 1 103 ? 3.084 1.435 5.222 1.00 96.38 103 VAL A O 1
ATOM 807 N N . GLY A 1 104 ? 1.518 1.774 3.649 1.00 96.62 104 GLY A N 1
ATOM 808 C CA . GLY A 1 104 ? 2.417 1.683 2.508 1.00 96.62 104 GLY A CA 1
ATOM 809 C C . GLY A 1 104 ? 1.924 2.553 1.364 1.00 96.62 104 GLY A C 1
ATOM 810 O O . GLY A 1 104 ? 0.723 2.586 1.093 1.00 96.62 104 GLY A O 1
ATOM 811 N N . LEU A 1 105 ? 2.872 3.234 0.726 1.00 96.19 105 LEU A N 1
ATOM 812 C CA . LEU A 1 105 ? 2.677 4.023 -0.479 1.00 96.19 105 LEU A CA 1
ATOM 813 C C . LEU A 1 105 ? 3.653 3.508 -1.530 1.00 96.19 105 LEU A C 1
ATOM 815 O O . LEU A 1 105 ? 4.867 3.606 -1.344 1.00 96.19 105 LEU A O 1
ATOM 819 N N . ILE A 1 106 ? 3.133 2.895 -2.584 1.00 95.75 106 ILE A N 1
ATOM 820 C CA . ILE A 1 106 ? 3.925 2.285 -3.645 1.00 95.75 106 ILE A CA 1
ATOM 821 C C . ILE A 1 106 ? 3.622 3.006 -4.954 1.00 95.75 106 ILE A C 1
ATOM 823 O O . ILE A 1 106 ? 2.467 3.307 -5.260 1.00 95.75 106 ILE A O 1
ATOM 827 N N . VAL A 1 107 ? 4.676 3.293 -5.715 1.00 93.81 107 VAL A N 1
ATOM 828 C CA . VAL A 1 107 ? 4.556 3.722 -7.108 1.00 93.81 107 VAL A CA 1
ATOM 829 C C . VAL A 1 107 ? 5.078 2.623 -8.022 1.00 93.81 107 VAL A C 1
ATOM 831 O O . VAL A 1 107 ? 6.250 2.262 -7.943 1.00 93.81 107 VAL A O 1
ATOM 834 N N . THR A 1 108 ? 4.221 2.069 -8.873 1.00 90.81 108 THR A N 1
ATOM 835 C CA . THR A 1 108 ? 4.555 1.017 -9.840 1.00 90.81 108 THR A CA 1
ATOM 836 C C . THR A 1 108 ? 4.612 1.624 -11.242 1.00 90.81 108 THR A C 1
ATOM 838 O O . THR A 1 108 ? 3.589 1.652 -11.913 1.00 90.81 108 THR A O 1
ATOM 841 N N . PRO A 1 109 ? 5.774 2.115 -11.721 1.00 84.75 109 PRO A N 1
ATOM 842 C CA . PRO A 1 109 ? 5.882 2.936 -12.937 1.00 84.75 109 PRO A CA 1
ATOM 843 C C . PRO A 1 109 ? 5.820 2.098 -14.230 1.00 84.75 109 PRO A C 1
ATOM 845 O O . PRO A 1 109 ? 6.707 2.148 -15.089 1.00 84.75 109 PRO A O 1
ATOM 848 N N . VAL A 1 110 ? 4.785 1.272 -14.340 1.00 72.31 110 VAL A N 1
ATOM 849 C CA . VAL A 1 110 ? 4.540 0.317 -15.414 1.00 72.31 110 VAL A CA 1
ATOM 850 C C . VAL A 1 110 ? 3.088 0.454 -15.852 1.00 72.31 110 VAL A C 1
ATOM 852 O O . VAL A 1 110 ? 2.200 0.327 -15.016 1.00 72.31 110 VAL A O 1
ATOM 855 N N . LEU A 1 111 ? 2.851 0.695 -17.151 1.00 66.81 111 LEU A N 1
ATOM 856 C CA . LEU A 1 111 ? 1.503 0.762 -17.729 1.00 66.81 111 LEU A CA 1
ATOM 857 C C . LEU A 1 111 ? 1.359 -0.055 -19.024 1.00 66.81 111 LEU A C 1
ATOM 859 O O . LEU A 1 111 ? 1.927 0.240 -20.069 1.00 66.81 111 LEU A O 1
ATOM 863 N N . THR A 1 112 ? 0.490 -1.048 -18.995 1.00 61.22 112 THR A N 1
ATOM 864 C CA . THR A 1 112 ? -0.121 -1.740 -20.136 1.00 61.22 112 THR A CA 1
ATOM 865 C C . THR A 1 112 ? -1.380 -0.993 -20.580 1.00 61.22 112 THR A C 1
ATOM 867 O O . THR A 1 112 ? -2.497 -1.449 -20.380 1.00 61.22 112 THR A O 1
ATOM 870 N N . ASP A 1 113 ? -1.199 0.161 -21.207 1.00 59.88 113 ASP A N 1
ATOM 871 C CA . ASP A 1 113 ? -2.218 0.801 -22.050 1.00 59.88 113 ASP A CA 1
ATOM 872 C C . ASP A 1 113 ? -1.505 1.410 -23.276 1.00 59.88 113 ASP A C 1
ATOM 874 O O . ASP A 1 113 ? -0.360 1.073 -23.586 1.00 59.88 113 ASP A O 1
ATOM 878 N N . PHE A 1 114 ? -2.133 2.367 -23.964 1.00 59.94 114 PHE A N 1
ATOM 879 C CA . PHE A 1 114 ? -1.542 3.159 -25.053 1.00 59.94 114 PHE A CA 1
ATOM 880 C C . PHE A 1 114 ? -0.252 3.931 -24.679 1.00 59.94 114 PHE A C 1
ATOM 882 O O . PHE A 1 114 ? 0.330 4.572 -25.551 1.00 59.94 114 PHE A O 1
ATOM 889 N N . TRP A 1 115 ? 0.204 3.885 -23.419 1.00 57.69 115 TRP A N 1
ATOM 890 C CA . TRP A 1 115 ? 1.293 4.712 -22.879 1.00 57.69 115 TRP A CA 1
ATOM 891 C C . TRP A 1 115 ? 2.607 3.977 -22.600 1.00 57.69 115 TRP A C 1
ATOM 893 O O . TRP A 1 115 ? 3.452 4.517 -21.898 1.00 57.69 115 TRP A O 1
ATOM 903 N N . THR A 1 116 ? 2.842 2.815 -23.213 1.00 66.62 116 THR A N 1
ATOM 904 C CA . THR A 1 116 ? 4.090 2.028 -23.100 1.00 66.62 116 THR A CA 1
ATOM 905 C C . THR A 1 116 ? 4.392 1.495 -21.696 1.00 66.62 116 THR A C 1
ATOM 907 O O . THR A 1 116 ? 4.024 2.066 -20.679 1.00 66.62 116 THR A O 1
ATOM 910 N N . PHE A 1 117 ? 5.107 0.374 -21.653 1.00 71.06 117 PHE A N 1
ATOM 911 C CA . PHE A 1 117 ? 5.224 -0.450 -20.456 1.00 71.06 117 PHE A CA 1
ATOM 912 C C . PHE A 1 117 ? 6.145 0.129 -19.362 1.00 71.06 117 PHE A C 1
ATOM 914 O O . PHE A 1 117 ? 6.074 -0.313 -18.224 1.00 71.06 117 PHE A O 1
ATOM 921 N N . SER A 1 118 ? 6.995 1.115 -19.665 1.00 79.25 118 SER A N 1
ATOM 922 C CA . SER A 1 118 ? 7.973 1.654 -18.711 1.00 79.25 118 SER A CA 1
ATOM 923 C C . SER A 1 118 ? 7.903 3.171 -18.644 1.00 79.25 118 SER A C 1
ATOM 925 O O . SER A 1 118 ? 8.133 3.844 -19.649 1.00 79.25 118 SER A O 1
ATOM 927 N N . GLN A 1 119 ? 7.605 3.704 -17.459 1.00 83.06 119 GLN A N 1
ATOM 928 C CA . GLN A 1 119 ? 7.469 5.141 -17.229 1.00 83.06 119 GLN A CA 1
ATOM 929 C C . GLN A 1 119 ? 8.197 5.575 -15.949 1.00 83.06 119 GLN A C 1
ATOM 931 O O . GLN A 1 119 ? 7.576 6.094 -15.023 1.00 83.06 119 GLN A O 1
ATOM 936 N N . PRO A 1 120 ? 9.533 5.417 -15.867 1.00 82.38 120 PRO A N 1
ATOM 937 C CA . PRO A 1 120 ? 10.298 5.749 -14.658 1.00 82.38 120 PRO A CA 1
ATOM 938 C C . PRO A 1 120 ? 10.144 7.220 -14.234 1.00 82.38 120 PRO A C 1
ATOM 940 O O . PRO A 1 120 ? 10.296 7.558 -13.063 1.00 82.38 120 PRO A O 1
ATOM 943 N N . GLY A 1 121 ? 9.786 8.111 -15.169 1.00 86.06 121 GLY A N 1
ATOM 944 C CA . GLY A 1 121 ? 9.465 9.506 -14.869 1.00 86.06 121 GLY A CA 1
ATOM 945 C C . GLY A 1 121 ? 8.260 9.684 -13.937 1.00 86.06 121 GLY A C 1
ATOM 946 O O . GLY A 1 121 ? 8.201 10.685 -13.228 1.00 86.06 121 GLY A O 1
ATOM 947 N N . TRP A 1 122 ? 7.335 8.723 -13.876 1.00 88.88 122 TRP A N 1
ATOM 948 C CA . TRP A 1 122 ? 6.151 8.805 -13.017 1.00 88.88 122 TRP A CA 1
ATOM 949 C C . TRP A 1 122 ? 6.451 8.624 -11.540 1.00 88.88 122 TRP A C 1
ATOM 951 O O . TRP A 1 122 ? 5.701 9.129 -10.711 1.00 88.88 122 TRP A O 1
ATOM 961 N N . VAL A 1 123 ? 7.597 8.038 -11.190 1.00 92.69 123 VAL A N 1
ATOM 962 C CA . VAL A 1 123 ? 8.077 8.018 -9.803 1.00 92.69 123 VAL A CA 1
ATOM 963 C C . VAL A 1 123 ? 8.116 9.437 -9.221 1.00 92.69 123 VAL A C 1
ATOM 965 O O . VAL A 1 123 ? 7.768 9.645 -8.061 1.00 92.69 123 VAL A O 1
ATOM 968 N N . LYS A 1 124 ? 8.463 10.437 -10.044 1.00 93.81 124 LYS A N 1
ATOM 969 C CA . LYS A 1 124 ? 8.463 11.850 -9.647 1.00 93.81 124 LYS A CA 1
ATOM 970 C C . LYS A 1 124 ? 7.077 12.340 -9.221 1.00 93.81 124 LYS A C 1
ATOM 972 O O . LYS A 1 124 ? 7.003 13.087 -8.254 1.00 93.81 124 LYS A O 1
ATOM 977 N N . THR A 1 125 ? 6.010 11.890 -9.883 1.00 92.25 125 THR A N 1
ATOM 978 C CA . THR A 1 125 ? 4.634 12.312 -9.562 1.00 92.25 125 THR A CA 1
ATOM 979 C C . THR A 1 125 ? 4.228 11.880 -8.156 1.00 92.25 125 THR A C 1
ATOM 981 O O . THR A 1 125 ? 3.635 12.668 -7.432 1.00 92.25 125 THR A O 1
ATOM 984 N N . ALA A 1 126 ? 4.638 10.685 -7.711 1.00 93.81 126 ALA A N 1
ATOM 985 C CA . ALA A 1 126 ? 4.362 10.212 -6.355 1.00 93.81 126 ALA A CA 1
ATOM 986 C C . ALA A 1 126 ? 5.069 11.068 -5.292 1.00 93.81 126 ALA A C 1
ATOM 988 O O . ALA A 1 126 ? 4.471 11.423 -4.277 1.00 93.81 126 ALA A O 1
ATOM 989 N N . TYR A 1 127 ? 6.328 11.447 -5.534 1.00 96.19 127 TYR A N 1
ATOM 990 C CA . TYR A 1 127 ? 7.044 12.361 -4.640 1.00 96.19 127 TYR A CA 1
ATOM 991 C C . TYR A 1 127 ? 6.422 13.762 -4.632 1.00 96.19 127 TYR A C 1
ATOM 993 O O . TYR A 1 127 ? 6.208 14.319 -3.560 1.00 96.19 127 TYR A O 1
ATOM 1001 N N . GLU A 1 128 ? 6.078 14.310 -5.800 1.00 95.44 128 GLU A N 1
ATOM 1002 C CA . GLU A 1 128 ? 5.424 15.620 -5.912 1.00 95.44 128 GLU A CA 1
ATOM 1003 C C . GLU A 1 128 ? 4.048 15.638 -5.231 1.00 95.44 128 GLU A C 1
ATOM 1005 O O . GLU A 1 128 ? 3.713 16.600 -4.542 1.00 95.44 128 GLU A O 1
ATOM 1010 N N . SER A 1 129 ? 3.274 14.561 -5.369 1.00 94.94 129 SER A N 1
ATOM 1011 C CA . SER A 1 129 ? 1.983 14.372 -4.704 1.00 94.94 129 SER A CA 1
ATOM 1012 C C . SER A 1 129 ? 2.132 14.377 -3.173 1.00 94.94 129 SER A C 1
ATOM 1014 O O . SER A 1 129 ? 1.448 15.142 -2.484 1.00 94.94 129 SER A O 1
ATOM 1016 N N . VAL A 1 130 ? 3.093 13.622 -2.622 1.00 95.69 130 VAL A N 1
ATOM 1017 C CA . VAL A 1 130 ? 3.387 13.651 -1.177 1.00 95.69 130 VAL A CA 1
ATOM 1018 C C . VAL A 1 130 ? 3.870 15.033 -0.731 1.00 95.69 130 VAL A C 1
ATOM 1020 O O . VAL A 1 130 ? 3.407 15.540 0.291 1.00 95.69 130 VAL A O 1
ATOM 1023 N N . ASP A 1 131 ? 4.741 15.690 -1.495 1.00 96.69 131 ASP A N 1
ATOM 1024 C CA . ASP A 1 131 ? 5.213 17.040 -1.173 1.00 96.69 131 ASP A CA 1
ATOM 1025 C C . ASP A 1 131 ? 4.060 18.054 -1.138 1.00 96.69 131 ASP A C 1
ATOM 1027 O O . ASP A 1 131 ? 4.005 18.900 -0.240 1.00 96.69 131 ASP A O 1
ATOM 1031 N N . ASN A 1 132 ? 3.105 17.960 -2.067 1.00 95.31 132 ASN A N 1
ATOM 1032 C CA . ASN A 1 132 ? 1.903 18.795 -2.077 1.00 95.31 132 ASN A CA 1
ATOM 1033 C C . ASN A 1 132 ? 1.013 18.528 -0.854 1.00 95.31 132 ASN A C 1
ATOM 1035 O O . ASN A 1 132 ? 0.492 19.468 -0.242 1.00 95.31 132 ASN A O 1
ATOM 1039 N N . ALA A 1 133 ? 0.867 17.263 -0.455 1.00 95.12 133 ALA A N 1
ATOM 1040 C CA . ALA A 1 133 ? 0.127 16.868 0.740 1.00 95.12 133 ALA A CA 1
ATOM 1041 C C . ALA A 1 133 ? 0.747 17.468 2.015 1.00 95.12 133 ALA A C 1
ATOM 1043 O O . ALA A 1 133 ? 0.043 18.058 2.842 1.00 95.12 133 ALA A O 1
ATOM 1044 N N . LEU A 1 134 ? 2.074 17.391 2.145 1.00 96.19 134 LEU A N 1
ATOM 1045 C CA . LEU A 1 134 ? 2.820 17.972 3.264 1.00 96.19 134 LEU A CA 1
ATOM 1046 C C . LEU A 1 134 ? 2.723 19.504 3.284 1.00 96.19 134 LEU A C 1
ATOM 1048 O O . LEU A 1 134 ? 2.460 20.095 4.332 1.00 96.19 134 LEU A O 1
ATOM 1052 N N . GLN A 1 135 ? 2.854 20.159 2.126 1.00 96.75 135 GLN A N 1
ATOM 1053 C CA . GLN A 1 135 ? 2.668 21.611 1.995 1.00 96.75 135 GLN A CA 1
ATOM 1054 C C . GLN A 1 135 ? 1.241 22.057 2.340 1.00 96.75 135 GLN A C 1
ATOM 1056 O O . GLN A 1 135 ? 1.039 23.170 2.826 1.00 96.75 135 GLN A O 1
ATOM 1061 N N . SER A 1 136 ? 0.259 21.173 2.155 1.00 94.69 136 SER A N 1
ATOM 1062 C CA . SER A 1 136 ? -1.138 21.392 2.546 1.00 94.69 136 SER A CA 1
ATOM 1063 C C . SER A 1 136 ? -1.391 21.204 4.049 1.00 94.69 136 SER A C 1
ATOM 1065 O O . SER A 1 136 ? -2.521 21.365 4.512 1.00 94.69 136 SER A O 1
ATOM 1067 N N . GLY A 1 137 ? -0.354 20.890 4.831 1.00 95.31 137 GLY A N 1
ATOM 1068 C CA . GLY A 1 137 ? -0.421 20.758 6.285 1.00 95.31 137 GLY A CA 1
ATOM 1069 C C . GLY A 1 137 ? -0.799 19.363 6.777 1.00 95.31 137 GLY A C 1
ATOM 1070 O O . GLY A 1 137 ? -1.187 19.222 7.939 1.00 95.31 137 GLY A O 1
ATOM 1071 N N . ILE A 1 138 ? -0.710 18.333 5.927 1.00 95.31 138 ILE A N 1
ATOM 1072 C CA . ILE A 1 138 ? -0.844 16.949 6.385 1.00 95.31 138 ILE A CA 1
ATOM 1073 C C . ILE A 1 138 ? 0.361 16.587 7.253 1.00 95.31 138 ILE A C 1
ATOM 1075 O O . ILE A 1 138 ? 1.508 16.867 6.915 1.00 95.31 138 ILE A O 1
ATOM 1079 N N . ASP A 1 139 ? 0.071 15.966 8.394 1.00 92.06 139 ASP A N 1
ATOM 1080 C CA . ASP A 1 139 ? 1.075 15.480 9.331 1.00 92.06 139 ASP A CA 1
ATOM 1081 C C . ASP A 1 139 ? 1.941 14.392 8.659 1.00 92.06 139 ASP A C 1
ATOM 1083 O O . ASP A 1 139 ? 1.391 13.366 8.238 1.00 92.06 139 ASP A O 1
ATOM 1087 N N . PRO A 1 140 ? 3.272 14.581 8.556 1.00 92.62 140 PRO A N 1
ATOM 1088 C CA . PRO A 1 140 ? 4.162 13.606 7.931 1.00 92.62 140 PRO A CA 1
ATOM 1089 C C . PRO A 1 140 ? 4.118 12.233 8.612 1.00 92.62 140 PRO A C 1
ATOM 1091 O O . PRO A 1 140 ? 4.298 11.227 7.936 1.00 92.62 140 PRO A O 1
ATOM 1094 N N . ASP A 1 141 ? 3.788 12.151 9.906 1.00 93.19 141 ASP A N 1
ATOM 1095 C CA . ASP A 1 141 ? 3.672 10.870 10.618 1.00 93.19 141 ASP A CA 1
ATOM 1096 C C . ASP A 1 141 ? 2.437 10.054 10.183 1.00 93.19 141 ASP A C 1
ATOM 1098 O O . ASP A 1 141 ? 2.264 8.897 10.583 1.00 93.19 141 ASP A O 1
ATOM 1102 N N . LYS A 1 142 ? 1.538 10.648 9.387 1.00 92.19 142 LYS A N 1
ATOM 1103 C CA . LYS A 1 142 ? 0.355 9.984 8.815 1.00 92.19 142 LYS A CA 1
ATOM 1104 C C . LYS A 1 142 ? 0.587 9.441 7.414 1.00 92.19 142 LYS A C 1
ATOM 1106 O O . LYS A 1 142 ? -0.271 8.699 6.934 1.00 92.19 142 LYS A O 1
ATOM 1111 N N . LEU A 1 143 ? 1.698 9.798 6.773 1.00 94.69 143 LEU A N 1
ATOM 1112 C CA . LEU A 1 143 ? 2.013 9.391 5.412 1.00 94.69 143 LEU A CA 1
ATOM 1113 C C . LEU A 1 143 ? 3.220 8.445 5.420 1.00 94.69 143 LEU A C 1
ATOM 1115 O O . LEU A 1 143 ? 4.294 8.819 5.890 1.00 94.69 143 LEU A O 1
ATOM 1119 N N . PRO A 1 144 ? 3.082 7.208 4.916 1.00 96.31 144 PRO A N 1
ATOM 1120 C CA . PRO A 1 144 ? 4.240 6.357 4.711 1.00 96.31 144 PRO A CA 1
ATOM 1121 C C . PRO A 1 144 ? 5.128 6.935 3.596 1.00 96.31 144 PRO A C 1
ATOM 1123 O O . PRO A 1 144 ? 4.624 7.601 2.689 1.00 96.31 144 PRO A O 1
ATOM 1126 N N . PRO A 1 145 ? 6.445 6.673 3.630 1.00 96.44 145 PRO A N 1
ATOM 1127 C CA . PRO A 1 145 ? 7.335 7.108 2.563 1.00 96.44 145 PRO A CA 1
ATOM 1128 C C . PRO A 1 145 ? 6.963 6.444 1.231 1.00 96.44 145 PRO A C 1
ATOM 1130 O O . PRO A 1 145 ? 6.588 5.267 1.199 1.00 96.44 145 PRO A O 1
ATOM 1133 N N . VAL A 1 146 ? 7.137 7.185 0.133 1.00 96.94 146 VAL A N 1
ATOM 1134 C CA . VAL A 1 146 ? 7.028 6.642 -1.228 1.00 96.94 146 VAL A CA 1
ATOM 1135 C C . VAL A 1 146 ? 8.043 5.516 -1.393 1.00 96.94 146 VAL A C 1
ATOM 1137 O O . VAL A 1 146 ? 9.235 5.697 -1.142 1.00 96.94 146 VAL A O 1
ATOM 1140 N N . THR A 1 147 ? 7.561 4.359 -1.830 1.00 97.31 147 THR A N 1
ATOM 1141 C CA . THR A 1 147 ? 8.373 3.181 -2.123 1.00 97.31 147 THR A CA 1
ATOM 1142 C C . THR A 1 147 ? 8.254 2.849 -3.603 1.00 97.31 147 THR A C 1
ATOM 1144 O O . THR A 1 147 ? 7.152 2.714 -4.130 1.00 97.31 147 THR A O 1
ATOM 1147 N N . VAL A 1 148 ? 9.386 2.695 -4.288 1.00 95.50 148 VAL A N 1
ATOM 1148 C CA . VAL A 1 148 ? 9.376 2.388 -5.722 1.00 95.50 148 VAL A CA 1
ATOM 1149 C C . VAL A 1 148 ? 9.108 0.899 -5.935 1.00 95.50 148 VAL A C 1
ATOM 1151 O O . VAL A 1 148 ? 9.785 0.022 -5.387 1.00 95.50 148 VAL A O 1
ATOM 1154 N N . GLY A 1 149 ? 8.072 0.622 -6.715 1.00 93.38 149 GLY A N 1
ATOM 1155 C CA . GLY A 1 149 ? 7.644 -0.699 -7.132 1.00 93.38 149 GLY A CA 1
ATOM 1156 C C . GLY A 1 149 ? 8.462 -1.251 -8.295 1.00 93.38 149 GLY A C 1
ATOM 1157 O O . GLY A 1 149 ? 9.584 -0.835 -8.588 1.00 93.38 149 GLY A O 1
ATOM 1158 N N . THR A 1 150 ? 7.913 -2.266 -8.945 1.00 89.75 150 THR A N 1
ATOM 1159 C CA . THR A 1 150 ? 8.568 -2.956 -10.049 1.00 89.75 150 THR A CA 1
ATOM 1160 C C . THR A 1 150 ? 8.486 -2.121 -11.318 1.00 89.75 150 THR A C 1
ATOM 1162 O O . THR A 1 150 ? 7.418 -1.975 -11.897 1.00 89.75 150 THR A O 1
ATOM 1165 N N . GLU A 1 151 ? 9.635 -1.640 -11.793 1.00 86.62 151 GLU A N 1
ATOM 1166 C CA . GLU A 1 151 ? 9.782 -1.096 -13.147 1.00 86.62 151 GLU A CA 1
ATOM 1167 C C . GLU A 1 151 ? 10.138 -2.222 -14.116 1.00 86.62 151 GLU A C 1
ATOM 1169 O O . GLU A 1 151 ? 11.033 -3.014 -13.826 1.00 86.62 151 GLU A O 1
ATOM 1174 N N . ALA A 1 152 ? 9.536 -2.300 -15.292 1.00 81.12 152 ALA A N 1
ATOM 1175 C CA . ALA A 1 152 ? 9.926 -3.274 -16.311 1.00 81.12 152 ALA A CA 1
ATOM 1176 C C . ALA A 1 152 ? 9.588 -2.741 -17.707 1.00 81.12 152 ALA A C 1
ATOM 1178 O O . ALA A 1 152 ? 9.004 -1.669 -17.812 1.00 81.12 152 ALA A O 1
ATOM 1179 N N . GLU A 1 153 ? 9.980 -3.460 -18.766 1.00 81.25 153 GLU A N 1
ATOM 1180 C CA . GLU A 1 153 ? 9.652 -3.120 -20.166 1.00 81.25 153 GLU A CA 1
ATOM 1181 C C . GLU A 1 153 ? 8.609 -4.073 -20.789 1.00 81.25 153 GLU A C 1
ATOM 1183 O O . GLU A 1 153 ? 8.174 -3.873 -21.920 1.00 81.25 153 GLU A O 1
ATOM 1188 N N . SER A 1 154 ? 8.195 -5.121 -20.066 1.00 76.69 154 SER A N 1
ATOM 1189 C CA . SER A 1 154 ? 7.048 -5.980 -20.418 1.00 76.69 154 SER A CA 1
ATOM 1190 C C . SER A 1 154 ? 6.480 -6.708 -19.194 1.00 76.69 154 SER A C 1
ATOM 1192 O O . SER A 1 154 ? 7.196 -6.875 -18.203 1.00 76.69 154 SER A O 1
ATOM 1194 N N . GLU A 1 155 ? 5.233 -7.199 -19.273 1.00 72.19 155 GLU A N 1
ATOM 1195 C CA . GLU A 1 155 ? 4.560 -7.925 -18.172 1.00 72.19 155 GLU A CA 1
ATOM 1196 C C . GLU A 1 155 ? 5.428 -9.081 -17.687 1.00 72.19 155 GLU A C 1
ATOM 1198 O O . GLU A 1 155 ? 5.743 -9.199 -16.507 1.00 72.19 155 GLU A O 1
ATOM 1203 N N . LYS A 1 156 ? 5.953 -9.847 -18.643 1.00 75.75 156 LYS A N 1
ATOM 1204 C CA . LYS A 1 156 ? 6.846 -10.977 -18.401 1.00 75.75 156 LYS A CA 1
ATOM 1205 C C . LYS A 1 156 ? 8.152 -10.602 -17.696 1.00 75.75 156 LYS A C 1
ATOM 1207 O O . LYS A 1 156 ? 8.717 -11.428 -16.989 1.00 75.75 156 LYS A O 1
ATOM 1212 N N . GLN A 1 157 ? 8.686 -9.404 -17.936 1.00 77.88 157 GLN A N 1
ATOM 1213 C CA . GLN A 1 157 ? 9.867 -8.927 -17.209 1.00 77.88 157 GLN A CA 1
ATOM 1214 C C . GLN A 1 157 ? 9.508 -8.438 -15.806 1.00 77.88 157 GLN A C 1
ATOM 1216 O O . GLN A 1 157 ? 10.347 -8.515 -14.911 1.00 77.88 157 GLN A O 1
ATOM 1221 N N . ALA A 1 158 ? 8.297 -7.909 -15.626 1.00 77.62 158 ALA A N 1
ATOM 1222 C CA . ALA A 1 158 ? 7.804 -7.491 -14.324 1.00 77.62 158 ALA A CA 1
ATOM 1223 C C . ALA A 1 158 ? 7.557 -8.709 -13.425 1.00 77.62 158 ALA A C 1
ATOM 1225 O O . ALA A 1 158 ? 7.945 -8.709 -12.260 1.00 77.62 158 ALA A O 1
ATOM 1226 N N . GLU A 1 159 ? 6.989 -9.780 -13.981 1.00 68.44 159 GLU A N 1
ATOM 1227 C CA . GLU A 1 159 ? 6.859 -11.074 -13.322 1.00 68.44 159 GLU A CA 1
ATOM 1228 C C . GLU A 1 159 ? 8.238 -11.558 -12.847 1.00 68.44 159 GLU A C 1
ATOM 1230 O O . GLU A 1 159 ? 9.084 -11.970 -13.639 1.00 68.44 159 GLU A O 1
ATOM 1235 N N . ARG A 1 160 ? 8.450 -11.555 -11.522 1.00 73.62 160 ARG A N 1
ATOM 1236 C CA . ARG A 1 160 ? 9.680 -11.980 -10.811 1.00 73.62 160 ARG A CA 1
ATOM 1237 C C . ARG A 1 160 ? 10.792 -10.936 -10.701 1.00 73.62 160 ARG A C 1
ATOM 1239 O O . ARG A 1 160 ? 11.861 -11.273 -10.184 1.00 73.62 160 ARG A O 1
ATOM 1246 N N . LYS A 1 161 ? 10.580 -9.684 -11.110 1.00 85.06 161 LYS A N 1
ATOM 1247 C CA . LYS A 1 161 ? 11.564 -8.632 -10.833 1.00 85.06 161 LYS A CA 1
ATOM 1248 C C . LYS A 1 161 ? 11.375 -8.097 -9.418 1.00 85.06 161 LYS A C 1
ATOM 1250 O O . LYS A 1 161 ? 10.381 -7.456 -9.100 1.00 85.06 161 LYS A O 1
ATOM 1255 N N . ALA A 1 162 ? 12.358 -8.358 -8.561 1.00 90.00 162 ALA A N 1
ATOM 1256 C CA . ALA A 1 162 ? 12.371 -7.798 -7.219 1.00 90.00 162 ALA A CA 1
ATOM 1257 C C . ALA A 1 162 ? 12.473 -6.263 -7.264 1.00 90.00 162 ALA A C 1
ATOM 1259 O O . ALA A 1 162 ? 13.206 -5.700 -8.078 1.00 90.00 162 ALA A O 1
ATOM 1260 N N . SER A 1 163 ? 11.760 -5.610 -6.353 1.00 94.06 163 SER A N 1
ATOM 1261 C CA . SER A 1 163 ? 11.741 -4.161 -6.149 1.00 94.06 163 SER A CA 1
ATOM 1262 C C . SER A 1 163 ? 11.542 -3.857 -4.666 1.00 94.06 163 SER A C 1
ATOM 1264 O O . SER A 1 163 ? 11.137 -4.736 -3.896 1.00 94.06 163 SER A O 1
ATOM 1266 N N . GLU A 1 164 ? 11.823 -2.623 -4.245 1.00 96.69 164 GLU A N 1
ATOM 1267 C CA . GLU A 1 164 ? 11.583 -2.205 -2.860 1.00 96.69 164 GLU A CA 1
ATOM 1268 C C . GLU A 1 164 ? 10.101 -2.349 -2.493 1.00 96.69 164 GLU A C 1
ATOM 1270 O O . GLU A 1 164 ? 9.782 -2.892 -1.434 1.00 96.69 164 GLU A O 1
ATOM 1275 N N . GLY A 1 165 ? 9.196 -1.981 -3.407 1.00 95.94 165 GLY A N 1
ATOM 1276 C CA . GLY A 1 165 ? 7.753 -2.161 -3.243 1.00 95.94 165 GLY A CA 1
ATOM 1277 C C . GLY A 1 165 ? 7.350 -3.630 -3.098 1.00 95.94 165 GLY A C 1
ATOM 1278 O O . GLY A 1 165 ? 6.545 -3.968 -2.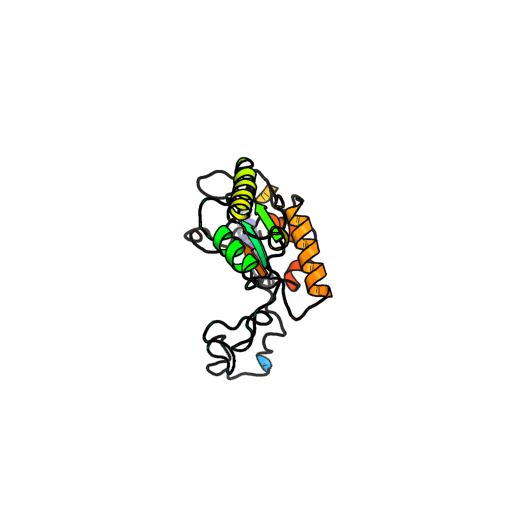229 1.00 95.94 165 GLY A O 1
ATOM 1279 N N . ALA A 1 166 ? 7.960 -4.538 -3.869 1.00 94.62 166 ALA A N 1
ATOM 1280 C CA . ALA A 1 166 ? 7.674 -5.967 -3.756 1.00 94.62 166 ALA A CA 1
ATOM 1281 C C . ALA A 1 166 ? 8.096 -6.529 -2.386 1.00 94.62 166 ALA A C 1
ATOM 1283 O O . ALA A 1 166 ? 7.343 -7.274 -1.754 1.00 94.62 166 ALA A O 1
ATOM 1284 N N . TYR A 1 167 ? 9.268 -6.133 -1.877 1.00 97.50 167 TYR A N 1
ATOM 1285 C CA . TYR A 1 167 ? 9.696 -6.512 -0.527 1.00 97.50 167 TYR A CA 1
ATOM 1286 C C . TYR A 1 167 ? 8.836 -5.864 0.564 1.00 97.50 167 TYR A C 1
ATOM 1288 O O . TYR A 1 167 ? 8.564 -6.506 1.583 1.00 97.50 167 TYR A O 1
ATOM 1296 N N . LEU A 1 168 ? 8.371 -4.628 0.356 1.00 97.56 168 LEU A N 1
ATOM 1297 C CA . LEU A 1 168 ? 7.462 -3.952 1.276 1.00 97.56 168 LEU A CA 1
ATOM 1298 C C . LEU A 1 168 ? 6.133 -4.707 1.399 1.00 97.56 168 LEU A C 1
ATOM 1300 O O . LEU A 1 168 ? 5.685 -4.943 2.523 1.00 97.56 168 LEU A O 1
ATOM 1304 N N . TYR A 1 169 ? 5.549 -5.160 0.283 1.00 95.38 169 TYR A N 1
ATOM 1305 C CA . TYR A 1 169 ? 4.364 -6.023 0.295 1.00 95.38 169 TYR A CA 1
ATOM 1306 C C . TYR A 1 169 ? 4.581 -7.274 1.144 1.00 95.38 169 TYR A C 1
ATOM 1308 O O . TYR A 1 169 ? 3.827 -7.517 2.090 1.00 95.38 169 TYR A O 1
ATOM 1316 N N . VAL A 1 170 ? 5.631 -8.047 0.841 1.00 95.12 170 VAL A N 1
ATOM 1317 C CA . VAL A 1 170 ? 5.942 -9.293 1.559 1.00 95.12 170 VAL A CA 1
ATOM 1318 C C . VAL A 1 170 ? 6.096 -9.032 3.055 1.00 95.12 170 VAL A C 1
ATOM 1320 O O . VAL A 1 170 ? 5.541 -9.768 3.874 1.00 95.12 170 VAL A O 1
ATOM 1323 N N . LYS A 1 171 ? 6.811 -7.966 3.427 1.00 97.12 171 LYS A N 1
ATOM 1324 C CA . LYS A 1 171 ? 7.013 -7.578 4.823 1.00 97.12 171 LYS A CA 1
ATOM 1325 C C . LYS A 1 171 ? 5.690 -7.235 5.509 1.00 97.12 171 LYS A C 1
ATOM 1327 O O . LYS A 1 171 ? 5.359 -7.848 6.524 1.00 97.12 171 LYS A O 1
ATOM 1332 N N . LEU A 1 172 ? 4.936 -6.271 4.979 1.00 96.81 172 LEU A N 1
ATOM 1333 C CA . LEU A 1 172 ? 3.739 -5.746 5.638 1.00 96.81 172 LEU A CA 1
ATOM 1334 C C . LEU A 1 172 ? 2.631 -6.798 5.748 1.00 96.81 172 LEU A C 1
ATOM 1336 O O . LEU A 1 172 ? 1.996 -6.899 6.799 1.00 96.81 172 LEU A O 1
ATOM 1340 N N . ILE A 1 173 ? 2.436 -7.626 4.716 1.00 93.81 173 ILE A N 1
ATOM 1341 C CA . ILE A 1 173 ? 1.433 -8.700 4.738 1.00 93.81 173 ILE A CA 1
ATOM 1342 C C . ILE A 1 173 ? 1.788 -9.736 5.809 1.00 93.81 173 ILE A C 1
ATOM 1344 O O . ILE A 1 173 ? 0.947 -10.083 6.641 1.00 93.81 173 ILE A O 1
ATOM 1348 N N . ASN A 1 174 ? 3.038 -10.203 5.839 1.00 94.50 174 ASN A N 1
ATOM 1349 C CA . ASN A 1 174 ? 3.465 -11.203 6.815 1.00 94.50 174 ASN A CA 1
ATOM 1350 C C . ASN A 1 174 ? 3.448 -10.672 8.253 1.00 94.50 174 ASN A C 1
ATOM 1352 O O . ASN A 1 174 ? 3.015 -11.378 9.167 1.00 94.50 174 ASN A O 1
ATOM 1356 N N . GLU A 1 175 ? 3.890 -9.432 8.472 1.00 95.62 175 GLU A N 1
ATOM 1357 C CA . GLU A 1 175 ? 3.843 -8.803 9.793 1.00 95.62 175 GLU A CA 1
ATOM 1358 C C . GLU A 1 175 ? 2.406 -8.609 10.287 1.00 95.62 175 GLU A C 1
ATOM 1360 O O . GLU A 1 175 ? 2.130 -8.882 11.460 1.00 95.62 175 GLU A O 1
ATOM 1365 N N . GLN A 1 176 ? 1.495 -8.170 9.411 1.00 93.25 176 GLN A N 1
ATOM 1366 C CA . GLN A 1 176 ? 0.091 -7.988 9.763 1.00 93.25 176 GLN A CA 1
ATOM 1367 C C . GLN A 1 176 ? -0.571 -9.326 10.080 1.00 93.25 176 GLN A C 1
ATOM 1369 O O . GLN A 1 176 ? -1.179 -9.457 11.139 1.00 93.25 176 GLN A O 1
ATOM 1374 N N . TYR A 1 177 ? -0.399 -10.333 9.224 1.00 90.94 177 TYR A N 1
ATOM 1375 C CA . TYR A 1 177 ? -0.988 -11.653 9.433 1.00 90.94 177 TYR A CA 1
ATOM 1376 C C . TYR A 1 177 ? -0.481 -12.314 10.721 1.00 90.94 177 TYR A C 1
ATOM 1378 O O . TYR A 1 177 ? -1.255 -12.895 11.477 1.00 90.94 177 TYR A O 1
ATOM 1386 N N . LYS A 1 178 ? 0.813 -12.164 11.034 1.00 93.06 178 LYS A N 1
ATOM 1387 C CA . LYS A 1 178 ? 1.395 -12.671 12.285 1.00 93.06 178 LYS A CA 1
ATOM 1388 C C . LYS A 1 178 ? 0.774 -12.027 13.530 1.00 93.06 178 LYS A C 1
ATOM 1390 O O . LYS A 1 178 ? 0.655 -12.692 14.556 1.00 93.06 178 LYS A O 1
ATOM 1395 N N . LYS A 1 179 ? 0.434 -10.734 13.472 1.00 93.19 179 LYS A N 1
ATOM 1396 C CA . LYS A 1 179 ? -0.133 -9.983 14.608 1.00 93.19 179 LYS A CA 1
ATOM 1397 C C . LYS A 1 179 ? -1.650 -10.148 14.716 1.00 93.19 179 LYS A C 1
ATOM 1399 O O . LYS A 1 179 ? -2.177 -10.244 15.823 1.00 93.19 179 LYS A O 1
ATOM 1404 N N . HIS A 1 180 ? -2.339 -10.145 13.580 1.00 89.31 180 HIS A N 1
ATOM 1405 C CA . HIS A 1 180 ? -3.793 -10.103 13.476 1.00 89.31 180 HIS A CA 1
ATOM 1406 C C . HIS A 1 180 ? -4.276 -10.941 12.278 1.00 89.31 180 HIS A C 1
ATOM 1408 O O . HIS A 1 180 ? -4.657 -10.375 11.251 1.00 89.31 180 HIS A O 1
ATOM 1414 N N . PRO A 1 181 ? -4.279 -12.281 12.388 1.00 84.94 181 PRO A N 1
ATOM 1415 C CA . PRO A 1 181 ? -4.717 -13.160 11.299 1.00 84.94 181 PRO A CA 1
ATOM 1416 C C . PRO A 1 181 ? -6.201 -12.968 10.933 1.00 84.94 181 PRO A C 1
ATOM 1418 O O . PRO A 1 181 ? -6.600 -13.248 9.811 1.00 84.94 181 PRO A O 1
ATOM 1421 N N . ASP A 1 182 ? -7.007 -12.429 11.853 1.00 79.81 182 ASP A N 1
ATOM 1422 C CA . ASP A 1 182 ? -8.424 -12.090 11.675 1.00 79.81 182 ASP A CA 1
ATOM 1423 C C . ASP A 1 182 ? -8.658 -10.713 11.022 1.00 79.81 182 ASP A C 1
ATOM 1425 O O . ASP A 1 182 ? -9.797 -10.349 10.716 1.00 79.81 182 ASP A O 1
ATOM 1429 N N . LYS A 1 183 ? -7.596 -9.916 10.836 1.00 82.50 183 LYS A N 1
ATOM 1430 C CA . LYS A 1 183 ? -7.661 -8.558 10.277 1.00 82.50 183 LYS A CA 1
ATOM 1431 C C . LYS A 1 183 ? -6.710 -8.449 9.097 1.00 82.50 183 LYS A C 1
ATOM 1433 O O . LYS A 1 183 ? -5.558 -8.037 9.276 1.00 82.50 183 LYS A O 1
ATOM 1438 N N . PRO A 1 184 ? -7.179 -8.789 7.892 1.00 81.94 184 PRO A N 1
ATOM 1439 C CA . PRO A 1 184 ? -6.331 -8.763 6.718 1.00 81.94 184 PRO A CA 1
ATOM 1440 C C . PRO A 1 184 ? -5.822 -7.349 6.426 1.00 81.94 184 PRO A C 1
ATOM 1442 O O . PRO A 1 184 ? -6.497 -6.354 6.714 1.00 81.94 184 PRO A O 1
ATOM 1445 N N . LEU A 1 185 ? -4.632 -7.279 5.831 1.00 89.56 185 LEU A N 1
ATOM 1446 C CA . LEU A 1 185 ? -4.147 -6.074 5.168 1.00 89.56 185 LEU A CA 1
ATOM 1447 C C . LEU A 1 185 ? -4.944 -5.861 3.875 1.00 89.56 185 LEU A C 1
ATOM 1449 O O . LEU A 1 185 ? -5.179 -6.823 3.140 1.00 89.56 185 LEU A O 1
ATOM 1453 N N . ILE A 1 186 ? -5.346 -4.616 3.624 1.00 90.06 186 ILE A N 1
ATOM 1454 C CA . ILE A 1 186 ? -6.069 -4.192 2.422 1.00 90.06 186 ILE A CA 1
ATOM 1455 C C . ILE A 1 186 ? -5.059 -3.676 1.401 1.00 90.06 186 ILE A C 1
ATOM 1457 O O . ILE A 1 186 ? -4.192 -2.870 1.744 1.00 90.06 186 ILE A O 1
ATOM 1461 N N . ILE A 1 187 ? -5.190 -4.115 0.151 1.00 90.81 187 ILE A N 1
ATOM 1462 C CA . ILE A 1 187 ? -4.355 -3.650 -0.956 1.00 90.81 187 ILE A CA 1
ATOM 1463 C C . ILE A 1 187 ? -5.251 -2.910 -1.951 1.00 90.81 187 ILE A C 1
ATOM 1465 O O . ILE A 1 187 ? -6.139 -3.510 -2.558 1.00 90.81 187 ILE A O 1
ATOM 1469 N N . ASN A 1 188 ? -5.032 -1.606 -2.109 1.00 89.88 188 ASN A N 1
ATOM 1470 C CA . ASN A 1 188 ? -5.662 -0.826 -3.167 1.00 89.88 188 ASN A CA 1
ATOM 1471 C C . ASN A 1 188 ? -4.633 -0.560 -4.266 1.00 89.88 188 ASN A C 1
ATOM 1473 O O . ASN A 1 188 ? -3.583 0.011 -3.976 1.00 89.88 188 ASN A O 1
ATOM 1477 N N . ILE A 1 189 ? -4.934 -0.999 -5.485 1.00 87.50 189 ILE A N 1
ATOM 1478 C CA . ILE A 1 189 ? -4.071 -0.825 -6.649 1.00 87.50 189 ILE A CA 1
ATOM 1479 C C . ILE A 1 189 ? -4.810 0.042 -7.664 1.00 87.50 189 ILE A C 1
ATOM 1481 O O . ILE A 1 189 ? -5.743 -0.450 -8.289 1.00 87.50 189 ILE A O 1
ATOM 1485 N N . GLY A 1 190 ? -4.413 1.302 -7.831 1.00 82.31 190 GLY A N 1
ATOM 1486 C CA . GLY A 1 190 ? -5.002 2.195 -8.840 1.00 82.31 190 GLY A CA 1
ATOM 1487 C C . GLY A 1 190 ? -4.554 1.865 -10.269 1.00 82.31 190 GLY A C 1
ATOM 1488 O O . GLY A 1 190 ? -5.322 2.021 -11.217 1.00 82.31 190 GLY A O 1
ATOM 1489 N N . GLY A 1 191 ? -3.342 1.321 -10.391 1.00 79.81 191 GLY A N 1
ATOM 1490 C CA . GLY A 1 191 ? -2.688 1.000 -11.649 1.00 79.81 191 GLY A CA 1
ATOM 1491 C C . GLY A 1 191 ? -2.506 -0.499 -11.834 1.00 79.81 191 GLY A C 1
ATOM 1492 O O . GLY A 1 191 ? -3.437 -1.304 -11.724 1.00 79.81 191 GLY A O 1
ATOM 1493 N N . GLN A 1 192 ? -1.273 -0.905 -12.115 1.00 79.94 192 GLN A N 1
ATOM 1494 C CA . GLN A 1 192 ? -0.965 -2.286 -12.476 1.00 79.94 192 GLN A CA 1
ATOM 1495 C C . GLN A 1 192 ? -0.447 -3.105 -11.310 1.00 79.94 192 GLN A C 1
ATOM 1497 O O . GLN A 1 192 ? 0.441 -2.692 -10.573 1.00 79.94 192 GLN A O 1
ATOM 1502 N N . GLY A 1 193 ? -0.909 -4.352 -11.214 1.00 84.56 193 GLY A N 1
ATOM 1503 C CA . GLY A 1 193 ? -0.492 -5.289 -10.169 1.00 84.56 193 GLY A CA 1
ATOM 1504 C C . GLY A 1 193 ? 0.930 -5.850 -10.314 1.00 84.56 193 GLY A C 1
ATOM 1505 O O . GLY A 1 193 ? 1.214 -6.887 -9.721 1.00 84.56 193 GLY A O 1
ATOM 1506 N N . ALA A 1 194 ? 1.822 -5.230 -11.095 1.00 86.88 194 ALA A N 1
ATOM 1507 C CA . ALA A 1 194 ? 3.165 -5.744 -11.389 1.00 86.88 194 ALA A CA 1
ATOM 1508 C C . ALA A 1 194 ? 4.035 -5.904 -10.128 1.00 86.88 194 ALA A C 1
ATOM 1510 O O . ALA A 1 194 ? 4.717 -6.922 -9.951 1.00 86.88 194 ALA A O 1
ATOM 1511 N N . THR A 1 195 ? 3.976 -4.934 -9.214 1.00 91.12 195 THR A N 1
ATOM 1512 C CA . THR A 1 195 ? 4.701 -4.998 -7.938 1.00 91.12 195 THR A CA 1
ATOM 1513 C C . THR A 1 195 ? 4.133 -6.080 -7.023 1.00 91.12 195 THR A C 1
ATOM 1515 O O . THR A 1 195 ? 4.896 -6.855 -6.442 1.00 91.12 195 THR A O 1
ATOM 1518 N N . LEU A 1 196 ? 2.804 -6.217 -6.949 1.00 90.94 196 LEU A N 1
ATOM 1519 C CA . LEU A 1 196 ? 2.164 -7.291 -6.185 1.00 90.94 196 LEU A CA 1
ATOM 1520 C C . LEU A 1 196 ? 2.457 -8.681 -6.781 1.00 90.94 196 LEU A C 1
ATOM 1522 O O . LEU A 1 196 ? 2.738 -9.622 -6.039 1.00 90.94 196 LEU A O 1
ATOM 1526 N N . ALA A 1 197 ? 2.462 -8.821 -8.108 1.00 87.75 197 ALA A N 1
ATOM 1527 C CA . ALA A 1 197 ? 2.835 -10.063 -8.786 1.00 87.75 197 ALA A CA 1
ATOM 1528 C C . ALA A 1 197 ? 4.299 -10.437 -8.503 1.00 87.75 197 ALA A C 1
ATOM 1530 O O . ALA A 1 197 ? 4.618 -11.601 -8.242 1.00 87.75 197 ALA A O 1
ATOM 1531 N N . SER A 1 198 ? 5.189 -9.441 -8.475 1.00 89.56 198 SER A N 1
ATOM 1532 C CA . SER A 1 198 ? 6.584 -9.613 -8.058 1.00 89.56 198 SER A CA 1
ATOM 1533 C C . SER A 1 198 ? 6.684 -10.075 -6.603 1.00 89.56 198 SER A C 1
ATOM 1535 O O . SER A 1 198 ? 7.419 -11.016 -6.309 1.00 89.56 198 SER A O 1
ATOM 1537 N N . ALA A 1 199 ? 5.902 -9.474 -5.700 1.00 92.44 199 ALA A N 1
ATOM 1538 C CA . ALA A 1 199 ? 5.831 -9.873 -4.295 1.00 92.44 199 ALA A CA 1
ATOM 1539 C C . ALA A 1 199 ? 5.350 -11.323 -4.132 1.00 92.44 199 ALA A C 1
ATOM 1541 O O . ALA A 1 199 ? 5.936 -12.080 -3.360 1.00 92.44 199 ALA A O 1
ATOM 1542 N N . TYR A 1 200 ? 4.344 -11.743 -4.903 1.00 90.38 200 TYR A N 1
ATOM 1543 C CA . TYR A 1 200 ? 3.868 -13.128 -4.917 1.00 90.38 200 TYR A CA 1
ATOM 1544 C C . TYR A 1 200 ? 4.942 -14.106 -5.413 1.00 90.38 200 TYR A C 1
ATOM 1546 O O . TYR A 1 200 ? 5.072 -15.204 -4.881 1.00 90.38 200 TYR A O 1
ATOM 1554 N N . CYS A 1 201 ? 5.759 -13.708 -6.392 1.00 89.00 201 CYS A N 1
ATOM 1555 C CA . CYS A 1 201 ? 6.891 -14.523 -6.839 1.00 89.00 201 CYS A CA 1
ATOM 1556 C C . CYS A 1 201 ? 7.988 -14.657 -5.768 1.00 89.00 201 CYS A C 1
ATOM 1558 O O . CYS A 1 201 ? 8.683 -15.671 -5.743 1.00 89.00 201 CYS A O 1
ATOM 1560 N N . ILE A 1 202 ? 8.155 -13.647 -4.906 1.00 91.44 202 ILE A N 1
ATOM 1561 C CA . ILE A 1 202 ? 9.103 -13.669 -3.781 1.00 91.44 202 ILE A CA 1
ATOM 1562 C C . ILE A 1 202 ? 8.575 -14.557 -2.647 1.00 91.44 202 ILE A C 1
ATOM 1564 O O . ILE A 1 202 ? 9.316 -15.386 -2.120 1.00 91.44 202 ILE A O 1
ATOM 1568 N N . ASP A 1 203 ? 7.307 -14.394 -2.270 1.00 92.38 203 ASP A N 1
ATOM 1569 C CA . ASP A 1 203 ? 6.651 -15.184 -1.227 1.00 92.38 203 ASP A CA 1
ATOM 1570 C C . ASP A 1 203 ? 5.206 -15.526 -1.631 1.00 92.38 203 ASP A C 1
ATOM 1572 O O . ASP A 1 203 ? 4.283 -14.755 -1.355 1.00 92.38 203 ASP A O 1
ATOM 1576 N N . PRO A 1 204 ? 4.966 -16.714 -2.218 1.00 90.56 204 PRO A N 1
ATOM 1577 C CA . PRO A 1 204 ? 3.625 -17.127 -2.629 1.00 90.56 204 PRO A CA 1
ATOM 1578 C C . PRO A 1 204 ? 2.626 -17.235 -1.471 1.00 90.56 204 PRO A C 1
ATOM 1580 O O . PRO A 1 204 ? 1.414 -17.200 -1.686 1.00 90.56 204 PRO A O 1
ATOM 1583 N N . SER A 1 205 ? 3.106 -17.356 -0.227 1.00 88.62 205 SER A N 1
ATOM 1584 C CA . SER A 1 205 ? 2.234 -17.510 0.939 1.00 88.62 205 SER A CA 1
ATOM 1585 C C . SER A 1 205 ? 1.458 -16.237 1.290 1.00 88.62 205 SER A C 1
ATOM 1587 O O . SER A 1 205 ? 0.521 -16.307 2.085 1.00 88.62 205 SER A O 1
ATOM 1589 N N . ILE A 1 206 ? 1.801 -15.079 0.706 1.00 88.81 206 ILE A N 1
ATOM 1590 C CA . ILE A 1 206 ? 1.055 -13.829 0.916 1.00 88.81 206 ILE A CA 1
ATOM 1591 C C . ILE A 1 206 ? -0.377 -13.898 0.368 1.00 88.81 206 ILE A C 1
ATOM 1593 O O . ILE A 1 206 ? -1.251 -13.215 0.897 1.00 88.81 206 ILE A O 1
ATOM 1597 N N . ALA A 1 207 ? -0.637 -14.752 -0.630 1.00 84.25 207 ALA A N 1
ATOM 1598 C CA . ALA A 1 207 ? -1.956 -14.895 -1.253 1.00 84.25 207 ALA A CA 1
ATOM 1599 C C . ALA A 1 207 ? -3.037 -15.413 -0.289 1.00 84.25 207 ALA A C 1
ATOM 1601 O O . ALA A 1 207 ? -4.216 -15.140 -0.484 1.00 84.25 207 ALA A O 1
ATOM 1602 N N . GLU A 1 208 ? -2.649 -16.132 0.766 1.00 80.00 208 GLU A N 1
ATOM 1603 C CA . GLU A 1 208 ? -3.577 -16.649 1.782 1.00 80.00 208 GLU A CA 1
ATOM 1604 C C . GLU A 1 208 ? -3.730 -15.693 2.984 1.00 80.00 208 GLU A C 1
ATOM 1606 O O . GLU A 1 208 ? -4.452 -15.998 3.930 1.00 80.00 208 GLU A O 1
ATOM 1611 N N . LYS A 1 209 ? -3.040 -14.540 2.971 1.00 80.44 209 LYS A N 1
ATOM 1612 C CA . LYS A 1 209 ? -2.852 -13.661 4.143 1.00 80.44 209 LYS A CA 1
ATOM 1613 C C . LYS A 1 209 ? -3.387 -12.238 3.970 1.00 80.44 209 LYS A C 1
ATOM 1615 O O . LYS A 1 209 ? -3.512 -11.513 4.960 1.00 80.44 209 LYS A O 1
ATOM 1620 N N . CYS A 1 210 ? -3.668 -11.806 2.744 1.00 69.62 210 CYS A N 1
ATOM 1621 C CA . CYS A 1 210 ? -4.247 -10.496 2.447 1.00 69.62 210 CYS A CA 1
ATOM 1622 C C . CYS A 1 210 ? -5.720 -10.624 2.034 1.00 69.62 210 CYS A C 1
ATOM 1624 O O . CYS A 1 210 ? -6.164 -11.683 1.594 1.00 69.62 210 CYS A O 1
ATOM 1626 N N . ALA A 1 211 ? -6.494 -9.547 2.185 1.00 62.53 211 ALA A N 1
ATOM 1627 C CA . ALA A 1 211 ? -7.860 -9.495 1.676 1.00 62.53 211 ALA A CA 1
ATOM 1628 C C . ALA A 1 211 ? -8.040 -8.286 0.772 1.00 62.53 211 ALA A C 1
ATOM 1630 O O . ALA A 1 211 ? -7.660 -7.174 1.124 1.00 62.53 211 ALA A O 1
ATOM 1631 N N . SER A 1 212 ? -8.722 -8.544 -0.344 1.00 56.03 212 SER A N 1
ATOM 1632 C CA . SER A 1 212 ? -9.154 -7.574 -1.345 1.00 56.03 212 SER A CA 1
ATOM 1633 C C . SER A 1 212 ? -8.005 -6.828 -2.029 1.00 56.03 212 SER A C 1
ATOM 1635 O O . SER A 1 212 ? -7.408 -5.919 -1.464 1.00 56.03 212 SER A O 1
ATOM 1637 N N . CYS A 1 213 ? -7.760 -7.189 -3.289 1.00 55.91 213 CYS A N 1
ATOM 1638 C CA . CYS A 1 213 ? -7.129 -6.316 -4.271 1.00 55.91 213 CYS A CA 1
ATOM 1639 C C . CYS A 1 213 ? -8.256 -5.473 -4.877 1.00 55.91 213 CYS A C 1
ATOM 1641 O O . CYS A 1 213 ? -9.044 -5.988 -5.672 1.00 55.91 213 CYS A O 1
ATOM 1643 N N . ILE A 1 214 ? -8.414 -4.224 -4.436 1.00 54.94 214 ILE A N 1
ATOM 1644 C CA . ILE A 1 214 ? -9.343 -3.300 -5.097 1.00 54.94 214 ILE A CA 1
ATOM 1645 C C . ILE A 1 214 ? -8.569 -2.688 -6.256 1.00 54.94 214 ILE A C 1
ATOM 1647 O O . ILE A 1 214 ? -7.590 -1.995 -6.025 1.00 54.94 214 ILE A O 1
ATOM 1651 N N . ILE A 1 215 ? -8.987 -3.001 -7.479 1.00 52.81 215 ILE A N 1
ATOM 1652 C CA . ILE A 1 215 ? -8.527 -2.328 -8.693 1.00 52.81 215 ILE A CA 1
ATOM 1653 C C . ILE A 1 215 ? -9.688 -1.416 -9.098 1.00 52.81 215 ILE A C 1
ATOM 1655 O O . ILE A 1 215 ? -10.727 -1.953 -9.502 1.00 52.81 215 ILE A O 1
ATOM 1659 N N . PRO A 1 216 ? -9.616 -0.081 -8.927 1.00 44.53 216 PRO A N 1
ATOM 1660 C CA . PRO A 1 216 ? -10.644 0.811 -9.430 1.00 44.53 216 PRO A CA 1
ATOM 1661 C C . PRO A 1 216 ? -10.678 0.689 -10.957 1.00 44.53 216 PRO A C 1
ATOM 1663 O O . PRO A 1 216 ? -9.817 1.167 -11.688 1.00 44.53 216 PRO A O 1
ATOM 1666 N N . ILE A 1 217 ? -11.681 -0.027 -11.461 1.00 38.16 217 ILE A N 1
ATOM 1667 C CA . ILE A 1 217 ? -11.891 -0.208 -12.893 1.00 38.16 217 ILE A CA 1
ATOM 1668 C C . ILE A 1 217 ? -12.372 1.124 -13.473 1.00 38.16 217 ILE A C 1
ATOM 1670 O O . ILE A 1 217 ? -13.560 1.433 -13.424 1.00 38.16 217 ILE A O 1
ATOM 1674 N N . SER A 1 218 ? -11.466 1.871 -14.099 1.00 27.84 218 SER A N 1
ATOM 1675 C CA . SER A 1 218 ? -11.819 2.714 -15.249 1.00 27.84 218 SER A CA 1
ATOM 1676 C C . SER A 1 218 ? -11.409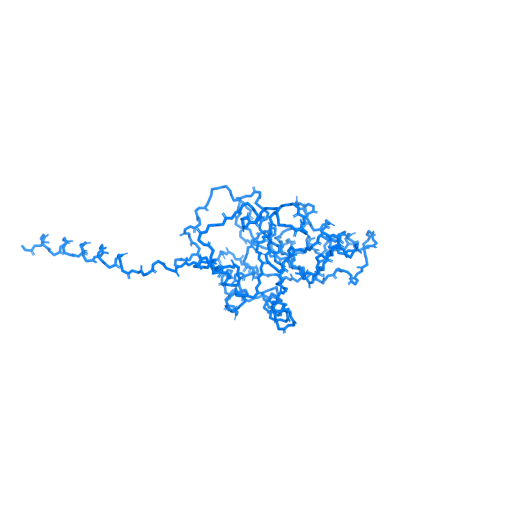 2.079 -16.589 1.00 27.84 218 SER A C 1
ATOM 1678 O O . SER A 1 218 ? -11.863 2.543 -17.632 1.00 27.84 218 SER A O 1
ATOM 1680 N N . LYS A 1 219 ? -10.623 0.981 -16.596 1.00 34.84 219 LYS A N 1
ATOM 1681 C CA . LYS A 1 219 ? -10.016 0.449 -17.841 1.00 34.84 219 LYS A CA 1
ATOM 1682 C C . LYS A 1 219 ? -10.061 -1.064 -18.096 1.00 34.84 219 LYS A C 1
ATOM 1684 O O . LYS A 1 219 ? -9.649 -1.501 -19.165 1.00 34.84 219 LYS A O 1
ATOM 1689 N N . CYS A 1 220 ? -10.655 -1.883 -17.227 1.00 27.00 220 CYS A N 1
ATOM 1690 C CA . CYS A 1 220 ? -11.012 -3.270 -17.585 1.00 27.00 220 CYS A CA 1
ATOM 1691 C C . CYS A 1 220 ? -12.274 -3.313 -18.469 1.00 27.00 220 CYS A C 1
ATOM 1693 O O . CYS A 1 220 ? -13.308 -3.856 -18.088 1.00 27.00 220 CYS A O 1
ATOM 1695 N N . ILE A 1 221 ? -12.197 -2.738 -19.669 1.00 27.34 221 ILE A N 1
ATOM 1696 C CA . ILE A 1 221 ? -13.120 -3.037 -20.763 1.00 27.34 221 ILE A CA 1
ATOM 1697 C C . ILE A 1 221 ? -12.250 -3.465 -21.944 1.00 27.34 221 ILE A C 1
ATOM 1699 O O . ILE A 1 221 ? -11.538 -2.661 -22.530 1.00 27.34 221 ILE A O 1
ATOM 1703 N N . THR A 1 222 ? -12.345 -4.756 -22.277 1.00 28.23 222 THR A N 1
ATOM 1704 C CA . THR A 1 222 ? -11.687 -5.485 -23.383 1.00 28.23 222 THR A CA 1
ATOM 1705 C C . THR A 1 222 ? -10.243 -5.959 -23.164 1.00 28.23 222 THR A C 1
ATOM 1707 O O . THR A 1 222 ? -9.297 -5.479 -23.768 1.00 28.23 222 THR A O 1
ATOM 1710 N N . GLY A 1 223 ? -10.084 -7.024 -22.380 1.00 25.41 223 GLY A N 1
ATOM 1711 C CA . GLY A 1 223 ? -8.849 -7.808 -22.355 1.00 25.41 223 GLY A CA 1
ATOM 1712 C C . GLY A 1 223 ? -9.052 -9.079 -21.548 1.00 25.41 223 GLY A C 1
ATOM 1713 O O . GLY A 1 223 ? -9.118 -9.046 -20.330 1.00 25.41 223 GLY A O 1
ATOM 1714 N N . THR A 1 224 ? -9.253 -10.194 -22.234 1.00 25.56 224 THR A N 1
ATOM 1715 C CA . THR A 1 224 ? -9.506 -11.525 -21.673 1.00 25.56 224 THR A CA 1
ATOM 1716 C C . THR A 1 224 ? -8.582 -11.883 -20.505 1.00 25.56 224 THR A C 1
ATOM 1718 O O . THR A 1 224 ? -7.379 -12.042 -20.693 1.00 25.56 224 THR A O 1
ATOM 1721 N N . THR A 1 225 ? -9.168 -12.174 -19.343 1.00 31.33 225 THR A N 1
ATOM 1722 C CA . THR A 1 225 ? -8.557 -12.796 -18.149 1.00 31.33 225 THR A CA 1
ATOM 1723 C C . THR A 1 225 ? -8.028 -14.226 -18.373 1.00 31.33 225 THR A C 1
ATOM 1725 O O . THR A 1 225 ? -7.759 -14.950 -17.421 1.00 31.33 225 THR A O 1
ATOM 1728 N N . ASN A 1 226 ? -7.827 -14.637 -19.627 1.00 27.30 226 ASN A N 1
ATOM 1729 C CA . ASN A 1 226 ? -7.309 -15.952 -20.007 1.00 27.30 226 ASN A CA 1
ATOM 1730 C C . ASN A 1 226 ? -5.806 -15.946 -20.353 1.00 27.30 226 ASN A C 1
ATOM 1732 O O . ASN A 1 226 ? -5.304 -16.960 -20.824 1.00 27.30 226 ASN A O 1
ATOM 1736 N N . GLY A 1 227 ? -5.091 -14.830 -20.164 1.00 26.45 227 GLY A N 1
ATOM 1737 C CA . GLY A 1 227 ? -3.686 -14.699 -20.586 1.00 26.45 227 GLY A CA 1
ATOM 1738 C C . GLY A 1 227 ? -2.621 -14.754 -19.485 1.00 26.45 227 GLY A C 1
ATOM 1739 O O . GLY A 1 227 ? -1.469 -15.020 -19.798 1.00 26.45 227 GLY A O 1
ATOM 1740 N N . LEU A 1 228 ? -2.973 -14.522 -18.216 1.00 29.05 228 LEU A N 1
ATOM 1741 C CA . LEU A 1 228 ? -1.985 -14.225 -17.160 1.00 29.05 228 LEU A CA 1
ATOM 1742 C C . LEU A 1 228 ? -1.509 -15.434 -16.334 1.00 29.05 228 LEU A C 1
ATOM 1744 O O . LEU A 1 228 ? -0.738 -15.264 -15.398 1.00 29.05 228 LEU A O 1
ATOM 1748 N N . LEU A 1 229 ? -1.940 -16.657 -16.662 1.00 28.03 229 LEU A N 1
ATOM 1749 C CA . LEU A 1 229 ? -1.477 -17.893 -16.007 1.00 28.03 229 LEU A CA 1
ATOM 1750 C C . LEU A 1 229 ? -1.432 -19.075 -16.994 1.00 28.03 229 LEU A C 1
ATOM 1752 O O . LEU A 1 229 ? -2.069 -20.107 -16.771 1.00 28.03 229 LEU A O 1
ATOM 1756 N N . GLY A 1 230 ? -0.708 -18.893 -18.102 1.00 23.75 230 GLY A N 1
ATOM 1757 C CA . GLY A 1 230 ? -0.342 -19.955 -19.050 1.00 23.75 230 GLY A CA 1
ATOM 1758 C C . GLY A 1 230 ? 1.108 -20.391 -18.897 1.00 23.75 230 GLY A C 1
ATOM 1759 O O . GLY A 1 230 ? 1.973 -19.495 -18.795 1.00 23.75 230 GLY A O 1
#

pLDDT: mean 73.04, std 22.31, range [23.75, 97.56]

Foldseek 3Di:
DPPPVVVVVVVVVVVVVPPDPPDPPLDDDDPVLDDCVPVVDDDVCNQQADPPQWDGGGDDFLATDGPPDAGAAEEAEEEQAQPPDCVLVVLLVCLLVVRHRHDYYEHEVAADDPPFGFGPVRLVRSVVNVVVSVVVVRDPVSDDDYFYFQGDRDLVRLQQDDGRLLVVLLVVQVVCCVVCVRHAHEYEYQGDCSRVNNNCNVPVCSSSRHDDHHHPDPDPDDDDPPPDPD

Radius of gyration: 21.77 Å; chains: 1; bounding box: 44×68×60 Å

Secondary structure (DSSP, 8-state):
--HHHHHHHHHHHHHHTT-S-----SSPPPTTS--TTS-SS--TTTSSB--TTS-SSB--TTT---TTPPP--EEEEEES-SSSSTHHHHHHHHHHTTSSEEEEEEE-----STT-S--GGGHHHHHHHHHHHHHTT--GGGSPPEEE----SSHHHHTT---HHHHHHHHHHHHHHHH-TTSPEEEEESS-THHHHHHHHH-GGGGGTEEEEE---SS-SS--TTSTT-

Organism: NCBI:txid2840833

Sequence (230 aa):
MVGIVGEIVKVIALLVASTMPASLNAARWNPETVDWSKNPHPVIGDWGFDRPGYPAGLYIHGITVKEGKKVKNPVIYDNDVYDDVFDDEWMYAMASLGRMNLVGLIVTPVLTDFWTFSQPGWVKTAYESVDNALQSGIDPDKLPPVTVGTEAESEKQAERKASEGAYLYVKLINEQYKKHPDKPLIINIGGQGATLASAYCIDPSIAEKCASCIIPISKCITGTTNGLLG